Protein AF-0000000087532546 (afdb_homodimer)

Sequence (322 aa):
MPVNNRNLRKPDAFLMNEDTVNQAVASFLISKGFDCETPLTGRQHGVDVKAKKNNVSIYVESKGSRKNSAADDEVFDQGQLVNHMAKQIYTLMKYEAANSEWDNIYILANPDIERIRIEYNKVKNTVQKLQFVCMWVQSDNTVIVENPKSMDNLLFDLGILMPVNNRNLRKPDAFLMNEDTVNQAVASFLISKGFDCETPLTGRQHGVDVKAKKNNVSIYVESKGSRKNSAADDEVFDQGQLVNHMAKQIYTLMKYEAANSEWDNIYILANPDIERIRIEYNKVKNTVQKLQFVCMWVQSDNTVIVENPKSMDNLLFDLGIL

Structure (mmCIF, N/CA/C/O backbone):
data_AF-0000000087532546-model_v1
#
loop_
_entity.id
_entity.type
_entity.pdbx_description
1 polymer 'Protein NO VEIN C-terminal domain-containing protein'
#
loop_
_atom_site.group_PDB
_atom_site.id
_atom_site.type_symbol
_atom_site.label_atom_id
_atom_site.label_alt_id
_atom_site.label_comp_id
_atom_site.label_asym_id
_atom_site.label_entity_id
_atom_site.label_seq_id
_atom_site.pdbx_PDB_ins_code
_atom_site.Cartn_x
_atom_site.Cartn_y
_atom_site.Cartn_z
_atom_site.occupancy
_atom_site.B_iso_or_equiv
_atom_site.auth_seq_id
_atom_site.auth_comp_id
_atom_site.auth_asym_id
_atom_site.auth_atom_id
_atom_site.pdbx_PDB_model_num
ATOM 1 N N . MET A 1 1 ? 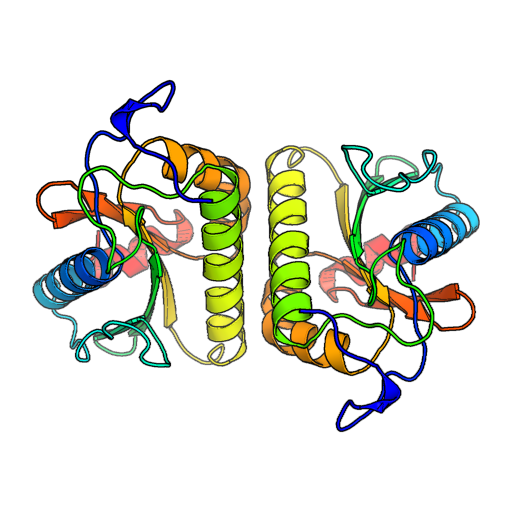-18.203 5.652 -3.867 1 76.69 1 MET A N 1
ATOM 2 C CA . MET A 1 1 ? -18.906 6.918 -4.051 1 76.69 1 MET A CA 1
ATOM 3 C C . MET A 1 1 ? -19.016 7.676 -2.732 1 76.69 1 MET A C 1
ATOM 5 O O . MET A 1 1 ? -19.172 7.066 -1.672 1 76.69 1 MET A O 1
ATOM 9 N N . PRO A 1 2 ? -18.906 8.93 -2.818 1 83.25 2 PRO A N 1
ATOM 10 C CA . PRO A 1 2 ? -19.062 9.703 -1.58 1 83.25 2 PRO A CA 1
ATOM 11 C C . PRO A 1 2 ? -20.422 9.5 -0.928 1 83.25 2 PRO A C 1
ATOM 13 O O . PRO A 1 2 ? -21.391 9.164 -1.611 1 83.25 2 PRO A O 1
ATOM 16 N N . VAL A 1 3 ? -20.406 9.539 0.385 1 91.94 3 VAL A N 1
ATOM 17 C CA . VAL A 1 3 ? -21.625 9.422 1.19 1 91.94 3 VAL A CA 1
ATOM 18 C C . VAL A 1 3 ? -21.766 10.648 2.09 1 91.94 3 VAL A C 1
ATOM 20 O O . VAL A 1 3 ? -20.828 11.438 2.227 1 91.94 3 VAL A O 1
ATOM 23 N N . ASN A 1 4 ? -22.969 10.781 2.602 1 94.25 4 ASN A N 1
ATOM 24 C CA . ASN A 1 4 ? -23.156 11.852 3.576 1 94.25 4 ASN A CA 1
ATOM 25 C C . ASN A 1 4 ? -22.766 11.398 4.98 1 94.25 4 ASN A C 1
ATOM 27 O O . ASN A 1 4 ? -23.141 10.312 5.422 1 94.25 4 ASN A O 1
ATOM 31 N N . ASN A 1 5 ? -22 12.242 5.664 1 95.62 5 ASN A N 1
ATOM 32 C CA . ASN A 1 5 ? -21.516 11.922 7.004 1 95.62 5 ASN A CA 1
ATOM 33 C C . ASN A 1 5 ? -22.656 11.586 7.949 1 95.62 5 ASN A C 1
ATOM 35 O O . ASN A 1 5 ? -22.578 10.633 8.727 1 95.62 5 ASN A O 1
ATOM 39 N N . ARG A 1 6 ? -23.734 12.297 7.824 1 93.81 6 ARG A N 1
ATOM 40 C CA . ARG A 1 6 ? -24.859 12.125 8.727 1 93.81 6 ARG A CA 1
ATOM 41 C C . ARG A 1 6 ? -25.5 10.758 8.539 1 93.81 6 ARG A C 1
ATOM 43 O O . ARG A 1 6 ? -26.219 10.273 9.43 1 93.81 6 ARG A O 1
ATOM 50 N N . ASN A 1 7 ? -25.297 10.125 7.379 1 92.5 7 ASN A N 1
ATOM 51 C CA . ASN A 1 7 ? -25.922 8.844 7.062 1 92.5 7 ASN A CA 1
ATOM 52 C C . ASN A 1 7 ? -25.047 7.668 7.473 1 92.5 7 ASN A C 1
ATOM 54 O O . ASN A 1 7 ? -25.453 6.512 7.352 1 92.5 7 ASN A O 1
ATOM 58 N N . LEU A 1 8 ? -23.859 7.949 7.895 1 94.25 8 LEU A N 1
ATOM 59 C CA . LEU A 1 8 ? -22.984 6.887 8.375 1 94.25 8 LEU A CA 1
ATOM 60 C C . LEU A 1 8 ? -23.5 6.309 9.688 1 94.25 8 LEU A C 1
ATOM 62 O O . LEU A 1 8 ? -24.125 7.016 10.477 1 94.25 8 LEU A O 1
ATOM 66 N N . ARG A 1 9 ? -23.188 4.992 9.859 1 92.5 9 ARG A N 1
ATOM 67 C CA . ARG A 1 9 ? -23.547 4.371 11.125 1 92.5 9 ARG A CA 1
ATOM 68 C C . ARG A 1 9 ? -22.969 5.141 12.305 1 92.5 9 ARG A C 1
ATOM 70 O O . ARG A 1 9 ? -23.656 5.379 13.297 1 92.5 9 ARG A O 1
ATOM 77 N N . LYS A 1 10 ? -21.719 5.508 12.266 1 94.75 10 LYS A N 1
ATOM 78 C CA . LYS A 1 10 ? -21.031 6.414 13.188 1 94.75 10 LYS A CA 1
ATOM 79 C C . LYS A 1 10 ? -20.406 7.586 12.438 1 94.75 10 LYS A C 1
ATOM 81 O O . LYS A 1 10 ? -19.328 7.445 11.844 1 94.75 10 LYS A O 1
ATOM 86 N N . PRO A 1 11 ? -21.047 8.664 12.555 1 96.44 11 PRO A N 1
ATOM 87 C CA . PRO A 1 11 ? -20.547 9.828 11.828 1 96.44 11 PRO A CA 1
ATOM 88 C C . PRO A 1 11 ? -19.156 10.25 12.273 1 96.44 11 PRO A C 1
ATOM 90 O O . PRO A 1 11 ? -18.812 10.109 13.453 1 96.44 11 PRO A O 1
ATOM 93 N N . ASP A 1 12 ? -18.391 10.773 11.32 1 97 12 ASP A N 1
ATOM 94 C CA . ASP A 1 12 ? -17.094 11.336 11.664 1 97 12 ASP A CA 1
ATOM 95 C C . ASP A 1 12 ? -17.234 12.516 12.625 1 97 12 ASP A C 1
ATOM 97 O O . ASP A 1 12 ? -18.141 13.328 12.477 1 97 12 ASP A O 1
ATOM 101 N N . ALA A 1 13 ? -16.328 12.609 13.562 1 97.19 13 ALA A N 1
ATOM 102 C CA . ALA A 1 13 ? -16.391 13.68 14.555 1 97.19 13 ALA A CA 1
ATOM 103 C C . ALA A 1 13 ? -16.188 15.047 13.914 1 97.19 13 ALA A C 1
ATOM 105 O O . ALA A 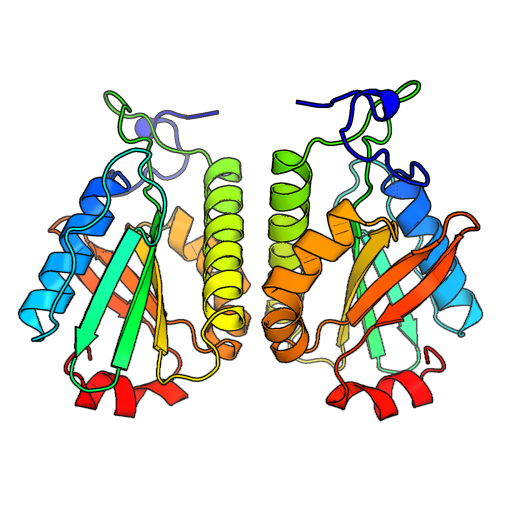1 13 ? -16.672 16.062 14.414 1 97.19 13 ALA A O 1
ATOM 106 N N . PHE A 1 14 ? -15.461 15.117 12.867 1 97.5 14 PHE A N 1
ATOM 107 C CA . PHE A 1 14 ? -15.25 16.328 12.086 1 97.5 14 PHE A CA 1
ATOM 108 C C . PHE A 1 14 ? -14.852 15.984 10.656 1 97.5 14 PHE A C 1
ATOM 110 O O . PHE A 1 14 ? -14.5 14.836 10.359 1 97.5 14 PHE A O 1
ATOM 117 N N . LEU A 1 15 ? -15.047 16.953 9.82 1 96.94 15 LEU A N 1
ATOM 118 C CA . LEU A 1 15 ? -14.703 16.797 8.414 1 96.94 15 LEU A CA 1
ATOM 119 C C . LEU A 1 15 ? -13.461 17.625 8.062 1 96.94 15 LEU A C 1
ATOM 121 O O . LEU A 1 15 ? -13.289 18.734 8.562 1 96.94 15 LEU A O 1
ATOM 125 N N . MET A 1 16 ? -12.625 17.062 7.188 1 97.25 16 MET A N 1
ATOM 126 C CA . MET A 1 16 ? -11.391 17.75 6.848 1 97.25 16 MET A CA 1
ATOM 127 C C . MET A 1 16 ? -10.867 17.297 5.484 1 97.25 16 MET A C 1
ATOM 129 O O . MET A 1 16 ? -10.812 16.109 5.203 1 97.25 16 MET A O 1
ATOM 133 N N . ASN A 1 17 ? -10.547 18.219 4.676 1 96.69 17 ASN A N 1
ATOM 134 C CA . ASN A 1 17 ? -10 17.875 3.373 1 96.69 17 ASN A CA 1
ATOM 135 C C . ASN A 1 17 ? -8.469 17.828 3.404 1 96.69 17 ASN A C 1
ATOM 137 O O . ASN A 1 17 ? -7.855 18.188 4.41 1 96.69 17 ASN A O 1
ATOM 141 N N . GLU A 1 18 ? -7.887 17.391 2.35 1 97.88 18 GLU A N 1
ATOM 142 C CA . GLU A 1 18 ? -6.449 17.156 2.25 1 97.88 18 GLU A CA 1
ATOM 143 C C . GLU A 1 18 ? -5.664 18.453 2.41 1 97.88 18 GLU A C 1
ATOM 145 O O . GLU A 1 18 ? -4.629 18.484 3.076 1 97.88 18 GLU A O 1
ATOM 150 N N . ASP A 1 19 ? -6.121 19.562 1.847 1 97.19 19 ASP A N 1
ATOM 151 C CA . ASP A 1 19 ? -5.422 20.844 1.935 1 97.19 19 ASP A CA 1
ATOM 152 C C . ASP A 1 19 ? -5.289 21.297 3.387 1 97.19 19 ASP A C 1
ATOM 154 O O . ASP A 1 19 ? -4.254 21.828 3.781 1 97.19 19 ASP A O 1
ATOM 158 N N . THR A 1 20 ? -6.34 21.109 4.129 1 97.19 20 THR A N 1
ATOM 159 C CA . THR A 1 20 ? -6.301 21.469 5.543 1 97.19 20 THR A CA 1
ATOM 160 C C . THR A 1 20 ? -5.27 20.625 6.289 1 97.19 20 THR A C 1
ATOM 162 O O . THR A 1 20 ? -4.52 21.141 7.121 1 97.19 20 THR A O 1
ATOM 165 N N . VAL A 1 21 ? -5.195 19.375 5.969 1 98.69 21 VAL A N 1
ATOM 166 C CA . VAL A 1 21 ? -4.195 18.5 6.57 1 98.69 21 VAL A CA 1
ATOM 167 C C . VAL A 1 21 ? -2.797 19 6.23 1 98.69 21 VAL A C 1
ATOM 169 O O . VAL A 1 21 ? -1.944 19.125 7.113 1 98.69 21 VAL A O 1
ATOM 172 N N . ASN A 1 22 ? -2.58 19.297 4.98 1 98.44 22 ASN A N 1
ATOM 173 C CA . ASN A 1 22 ? -1.288 19.828 4.547 1 98.44 22 ASN A CA 1
ATOM 174 C C . ASN A 1 22 ? -0.883 21.062 5.344 1 98.44 22 ASN A C 1
ATOM 176 O O . ASN A 1 22 ? 0.245 21.141 5.832 1 98.44 22 ASN A O 1
ATOM 180 N N . GLN A 1 23 ? -1.806 21.938 5.465 1 98.25 23 GLN A N 1
ATOM 181 C CA . GLN A 1 23 ? -1.519 23.188 6.145 1 98.25 23 GLN A CA 1
ATOM 182 C C . GLN A 1 23 ? -1.213 22.969 7.621 1 98.25 23 GLN A C 1
ATOM 184 O O . GLN A 1 23 ? -0.287 23.562 8.172 1 98.25 23 GLN A O 1
ATOM 189 N N . ALA A 1 24 ? -2.025 22.109 8.234 1 98.69 24 ALA A N 1
ATOM 190 C CA . ALA A 1 24 ? -1.827 21.828 9.648 1 98.69 24 ALA A CA 1
ATOM 191 C C . ALA A 1 24 ? -0.46 21.188 9.891 1 98.69 24 ALA A C 1
ATOM 193 O O . ALA A 1 24 ? 0.257 21.578 10.812 1 98.69 24 ALA A O 1
ATOM 194 N N . VAL A 1 25 ? -0.073 20.281 9.094 1 98.88 25 VAL A N 1
ATOM 195 C CA . VAL A 1 25 ? 1.188 19.562 9.25 1 98.88 25 VAL A CA 1
ATOM 196 C C . VAL A 1 25 ? 2.357 20.5 8.969 1 98.88 25 VAL A C 1
ATOM 198 O O . VAL A 1 25 ? 3.352 20.5 9.695 1 98.88 25 VAL A O 1
ATOM 201 N N . ALA A 1 26 ? 2.225 21.281 7.914 1 98.69 26 ALA A N 1
ATOM 202 C CA . ALA A 1 26 ? 3.271 22.25 7.602 1 98.69 26 ALA A CA 1
ATOM 203 C C . ALA A 1 26 ? 3.482 23.219 8.766 1 98.69 26 ALA A C 1
ATOM 205 O O . ALA A 1 26 ? 4.617 23.469 9.18 1 98.69 26 ALA A O 1
ATOM 206 N N . SER A 1 27 ? 2.375 23.766 9.273 1 98.69 27 SER A N 1
ATOM 207 C CA . SER A 1 27 ? 2.449 24.703 10.398 1 98.69 27 SER A CA 1
ATOM 208 C C . SER A 1 27 ? 3.102 24.047 11.617 1 98.69 27 SER A C 1
ATOM 210 O O . SER A 1 27 ? 3.912 24.672 12.305 1 98.69 27 SER A O 1
ATOM 212 N N . PHE A 1 28 ? 2.725 22.812 11.867 1 98.81 28 PHE A N 1
ATOM 213 C CA . PHE A 1 28 ? 3.309 22.047 12.961 1 98.81 28 PHE A CA 1
ATOM 214 C C . PHE A 1 28 ? 4.816 21.922 12.789 1 98.81 28 PHE A C 1
ATOM 216 O O . PHE A 1 28 ? 5.582 22.219 13.711 1 98.81 28 PHE A O 1
ATOM 223 N N . LEU A 1 29 ? 5.301 21.5 11.602 1 98.62 29 LEU A N 1
ATOM 224 C CA . LEU A 1 29 ? 6.723 21.297 11.344 1 98.62 29 LEU A CA 1
ATOM 225 C C . LEU A 1 29 ? 7.484 22.625 11.43 1 98.62 29 LEU A C 1
ATOM 227 O O . LEU A 1 29 ? 8.594 22.672 11.977 1 98.62 29 LEU A O 1
ATOM 231 N N . ILE A 1 30 ? 6.871 23.688 10.914 1 98.56 30 ILE A N 1
ATOM 232 C CA . ILE A 1 30 ? 7.484 25 11 1 98.56 30 ILE A CA 1
ATOM 233 C C . ILE A 1 30 ? 7.656 25.406 12.461 1 98.56 30 ILE A C 1
ATOM 235 O O . ILE A 1 30 ? 8.711 25.906 12.852 1 98.56 30 ILE A O 1
ATOM 239 N N . SER A 1 31 ? 6.629 25.156 13.266 1 98.38 31 SER A N 1
ATOM 240 C CA . SER A 1 31 ? 6.68 25.484 14.68 1 98.38 31 SER A CA 1
ATOM 241 C C . SER A 1 31 ? 7.773 24.703 15.398 1 98.38 31 SER A C 1
ATOM 243 O O . SER A 1 31 ? 8.219 25.094 16.484 1 98.38 31 SER A O 1
ATOM 245 N N . LYS A 1 32 ? 8.172 23.609 14.859 1 98.06 32 LYS A N 1
ATOM 246 C CA . LYS A 1 32 ? 9.227 22.781 15.438 1 98.06 32 LYS A CA 1
ATOM 247 C C . LYS A 1 32 ? 10.594 23.141 14.859 1 98.06 32 LYS A C 1
ATOM 249 O O . LYS A 1 32 ? 11.586 22.469 15.125 1 98.06 32 LYS A O 1
ATOM 254 N N . GLY A 1 33 ? 10.633 24.125 14.008 1 97.94 33 GLY A N 1
ATOM 255 C CA . GLY A 1 33 ? 11.898 24.656 13.523 1 97.94 33 GLY A CA 1
ATOM 256 C C . GLY A 1 33 ? 12.289 24.125 12.164 1 97.94 33 GLY A C 1
ATOM 257 O O . GLY A 1 33 ? 13.438 24.281 11.734 1 97.94 33 GLY A O 1
ATOM 258 N N . PHE A 1 34 ? 11.414 23.453 11.469 1 98.31 34 PHE A N 1
ATOM 259 C CA . PHE A 1 34 ? 11.719 22.969 10.133 1 98.31 34 PHE A CA 1
ATOM 260 C C . PHE A 1 34 ? 11.547 24.078 9.094 1 98.31 34 PHE A C 1
ATOM 262 O O . PHE A 1 34 ? 10.648 24.906 9.219 1 98.31 34 PHE A O 1
ATOM 269 N N . ASP A 1 35 ? 12.391 24.031 8.109 1 98.06 35 ASP A N 1
ATOM 270 C CA . ASP A 1 35 ? 12.148 24.781 6.879 1 98.06 35 ASP A CA 1
ATOM 271 C C . ASP A 1 35 ? 11.203 24.016 5.953 1 98.06 35 ASP A C 1
ATOM 273 O O . ASP A 1 35 ? 11.555 22.953 5.43 1 98.06 35 ASP A O 1
ATOM 277 N N . CYS A 1 36 ? 10.062 24.578 5.75 1 97.56 36 CYS A N 1
ATOM 278 C CA . CYS A 1 36 ? 9.031 23.875 5.004 1 97.56 36 CYS A CA 1
ATOM 279 C C . CYS A 1 36 ? 8.766 24.547 3.662 1 97.56 36 CYS A C 1
ATOM 281 O O . CYS A 1 36 ? 8.594 25.766 3.6 1 97.56 36 CYS A O 1
ATOM 283 N N . GLU A 1 37 ? 8.781 23.734 2.633 1 95.12 37 GLU A N 1
ATOM 284 C CA . GLU A 1 37 ? 8.297 24.234 1.352 1 95.12 37 GLU A CA 1
ATOM 285 C C . GLU A 1 37 ? 6.801 24.547 1.414 1 95.12 37 GLU A C 1
ATOM 287 O O . GLU A 1 37 ? 6.094 24.047 2.291 1 95.12 37 GLU A O 1
ATOM 292 N N . THR A 1 38 ? 6.379 25.438 0.479 1 94 38 THR A N 1
ATOM 293 C CA . THR A 1 38 ? 4.941 25.672 0.41 1 94 38 THR A CA 1
ATOM 294 C C . THR A 1 38 ? 4.188 24.375 0.158 1 94 38 THR A C 1
ATOM 296 O O . THR A 1 38 ? 4.477 23.656 -0.804 1 94 38 THR A O 1
ATOM 299 N N . PRO A 1 39 ? 3.316 24.078 1.087 1 95.19 39 PRO A N 1
ATOM 300 C CA . PRO A 1 39 ? 2.566 22.828 0.875 1 95.19 39 PRO A CA 1
ATOM 301 C C . PRO A 1 39 ? 1.785 22.828 -0.438 1 95.19 39 PRO A C 1
ATOM 303 O O . PRO A 1 39 ? 1.285 23.875 -0.863 1 95.19 39 PRO A O 1
ATOM 306 N N . LEU A 1 40 ? 1.661 21.656 -1.002 1 91.38 40 LEU A N 1
ATOM 307 C CA . LEU A 1 40 ? 0.888 21.547 -2.234 1 91.38 40 LEU A CA 1
ATOM 308 C C . LEU A 1 40 ? -0.603 21.703 -1.958 1 91.38 40 LEU A C 1
ATOM 310 O O . LEU A 1 40 ? -1.071 21.406 -0.859 1 91.38 40 LEU A O 1
ATOM 314 N N . THR A 1 41 ? -1.219 22.266 -2.963 1 87.94 41 THR A N 1
ATOM 315 C CA . THR A 1 41 ? -2.67 22.406 -2.9 1 87.94 41 THR A CA 1
ATOM 316 C C . THR A 1 41 ? -3.32 21.828 -4.156 1 87.94 41 THR A C 1
ATOM 318 O O . THR A 1 41 ? -2.715 21.828 -5.23 1 87.94 41 THR A O 1
ATOM 321 N N . GLY A 1 42 ? -4.484 21.281 -3.93 1 81.06 42 GLY A N 1
ATOM 322 C CA . GLY A 1 42 ? -5.258 20.828 -5.07 1 81.06 42 GLY A CA 1
ATOM 323 C C . GLY A 1 42 ? -4.609 19.672 -5.809 1 81.06 42 GLY A C 1
ATOM 324 O O . GLY A 1 42 ? -4.242 18.672 -5.195 1 81.06 42 GLY A O 1
ATOM 325 N N . ARG A 1 43 ? -4.34 19.781 -7.086 1 80.88 43 ARG A N 1
ATOM 326 C CA . ARG A 1 43 ? -3.912 18.688 -7.941 1 80.88 43 ARG A CA 1
ATOM 327 C C . ARG A 1 43 ? -2.438 18.812 -8.305 1 80.88 43 ARG A C 1
ATOM 329 O O . ARG A 1 43 ? -1.982 18.219 -9.289 1 80.88 43 ARG A O 1
ATOM 336 N N . GLN A 1 44 ? -1.768 19.641 -7.562 1 81.56 44 GLN A N 1
ATOM 337 C CA . GLN A 1 44 ? -0.337 19.781 -7.816 1 81.56 44 GLN A CA 1
ATOM 338 C C . GLN A 1 44 ? 0.388 18.453 -7.602 1 81.56 44 GLN A C 1
ATOM 340 O O . GLN A 1 44 ? 0.008 17.672 -6.73 1 81.56 44 GLN A O 1
ATOM 345 N N . HIS A 1 45 ? 1.466 18.359 -8.422 1 85.31 45 HIS A N 1
ATOM 346 C CA . HIS A 1 45 ? 2.197 17.094 -8.367 1 85.31 45 HIS A CA 1
ATOM 347 C C . HIS A 1 45 ? 3.428 17.219 -7.477 1 85.31 45 HIS A C 1
ATOM 349 O O . HIS A 1 45 ? 4.117 18.234 -7.488 1 85.31 45 HIS A O 1
ATOM 355 N N . GLY A 1 46 ? 3.682 16.188 -6.773 1 91.56 46 GLY A N 1
ATOM 356 C CA . GLY A 1 46 ? 4.852 16.141 -5.91 1 91.56 46 GLY A CA 1
ATOM 357 C C . GLY A 1 46 ? 4.531 15.734 -4.488 1 91.56 46 GLY A C 1
ATOM 358 O O . GLY A 1 46 ? 3.494 15.117 -4.234 1 91.56 46 GLY A O 1
ATOM 359 N N . VAL A 1 47 ? 5.422 16.047 -3.631 1 96.19 47 VAL A N 1
ATOM 360 C CA . VAL A 1 47 ? 5.281 15.727 -2.217 1 96.19 47 VAL A CA 1
ATOM 361 C C . VAL A 1 47 ? 4.348 16.734 -1.546 1 96.19 47 VAL A C 1
ATOM 363 O O . VAL A 1 47 ? 4.559 17.938 -1.646 1 96.19 47 VAL A O 1
ATOM 366 N N . ASP A 1 48 ? 3.334 16.266 -0.877 1 97.88 48 ASP A N 1
ATOM 367 C CA . ASP A 1 48 ? 2.301 17.109 -0.3 1 97.88 48 ASP A CA 1
ATOM 368 C C . ASP A 1 48 ? 2.906 18.156 0.645 1 97.88 48 ASP A C 1
ATOM 370 O O . ASP A 1 48 ? 2.598 19.344 0.553 1 97.88 48 ASP A O 1
ATOM 374 N N . VAL A 1 49 ? 3.711 17.797 1.573 1 98.44 49 VAL A N 1
ATOM 375 C CA . VAL A 1 49 ? 4.469 18.641 2.482 1 98.44 49 VAL A CA 1
ATOM 376 C C . VAL A 1 49 ? 5.918 18.172 2.549 1 98.44 49 VAL A C 1
ATOM 378 O O . VAL A 1 49 ? 6.184 17 2.848 1 98.44 49 VAL A O 1
ATOM 381 N N . LYS A 1 50 ? 6.785 18.984 2.252 1 97.75 50 LYS A N 1
ATOM 382 C CA . LYS A 1 50 ? 8.219 18.703 2.332 1 97.75 50 LYS A CA 1
ATOM 383 C C . LYS A 1 50 ? 8.914 19.703 3.252 1 97.75 50 LYS A C 1
ATOM 385 O O . LYS A 1 50 ? 8.695 20.922 3.15 1 97.75 50 LYS A O 1
ATOM 390 N N . ALA A 1 51 ? 9.734 19.25 4.156 1 97.69 51 ALA A N 1
ATOM 391 C CA . ALA A 1 51 ? 10.43 20.094 5.113 1 97.69 51 ALA A CA 1
ATOM 392 C C . ALA A 1 51 ? 11.82 19.547 5.438 1 97.69 51 ALA A C 1
ATOM 394 O O . ALA A 1 51 ? 12.109 18.375 5.145 1 97.69 51 ALA A O 1
ATOM 395 N N . LYS A 1 52 ? 12.625 20.391 5.988 1 96.81 52 LYS A N 1
ATOM 396 C CA . LYS A 1 52 ? 13.984 20 6.32 1 96.81 52 LYS A CA 1
ATOM 397 C C . LYS A 1 52 ? 14.469 20.688 7.594 1 96.81 52 LYS A C 1
ATOM 399 O O . LYS A 1 52 ? 14.141 21.859 7.832 1 96.81 52 LYS A O 1
ATOM 404 N N . LYS A 1 53 ? 15.148 20.016 8.344 1 95.5 53 LYS A N 1
ATOM 405 C CA . LYS A 1 53 ? 15.852 20.5 9.523 1 95.5 53 LYS A CA 1
ATOM 406 C C . LYS A 1 53 ? 17.188 19.797 9.711 1 95.5 53 LYS A C 1
ATOM 408 O O . LYS A 1 53 ? 17.234 18.562 9.797 1 95.5 53 LYS A O 1
ATOM 413 N N . ASN A 1 54 ? 18.266 20.594 9.695 1 88.56 54 ASN A N 1
ATOM 414 C CA . ASN A 1 54 ? 19.609 20 9.703 1 88.56 54 ASN A CA 1
ATOM 415 C C . ASN A 1 54 ? 19.812 19.062 8.523 1 88.56 54 ASN A C 1
ATOM 417 O O . ASN A 1 54 ? 19.594 19.453 7.371 1 88.56 54 ASN A O 1
ATOM 421 N N . ASN A 1 55 ? 20.125 17.828 8.727 1 89.56 55 ASN A N 1
ATOM 422 C CA . ASN A 1 55 ? 20.391 16.875 7.645 1 89.56 55 ASN A CA 1
ATOM 423 C C . ASN A 1 55 ? 19.25 15.891 7.48 1 89.56 55 ASN A C 1
ATOM 425 O O . ASN A 1 55 ? 19.406 14.852 6.828 1 89.56 55 ASN A O 1
ATOM 429 N N . VAL A 1 56 ? 18.094 16.359 8.023 1 94.5 56 VAL A N 1
ATOM 430 C CA . VAL A 1 56 ? 16.969 15.445 7.961 1 94.5 56 VAL A CA 1
ATOM 431 C C . VAL A 1 56 ? 15.859 16.047 7.094 1 94.5 56 VAL A C 1
ATOM 433 O O . VAL A 1 56 ? 15.477 17.203 7.285 1 94.5 56 VAL A O 1
ATOM 436 N N . SER A 1 57 ? 15.438 15.297 6.102 1 96.38 57 SER A N 1
ATOM 437 C CA . SER A 1 57 ? 14.305 15.688 5.266 1 96.38 57 SER A CA 1
ATOM 438 C C . SER A 1 57 ? 13.047 14.906 5.637 1 96.38 57 SER A C 1
ATOM 440 O O . SER A 1 57 ? 13.125 13.719 5.965 1 96.38 57 SER A O 1
ATOM 442 N N . ILE A 1 58 ? 11.977 15.617 5.52 1 97.44 58 ILE A N 1
ATOM 443 C CA . ILE A 1 58 ? 10.68 15.016 5.812 1 97.44 58 ILE A CA 1
ATOM 444 C C . ILE A 1 58 ? 9.812 15.008 4.551 1 97.44 58 ILE A C 1
ATOM 446 O O . ILE A 1 58 ? 9.703 16.031 3.863 1 97.44 58 ILE A O 1
ATOM 450 N N . TYR A 1 59 ? 9.297 13.875 4.211 1 98.12 59 TYR A N 1
ATOM 451 C CA . TYR A 1 59 ? 8.344 13.68 3.127 1 98.12 59 TYR A CA 1
ATOM 452 C C . TYR A 1 59 ? 6.98 13.273 3.668 1 98.12 59 TYR A C 1
ATOM 454 O O . TYR A 1 59 ? 6.84 12.203 4.273 1 98.12 59 TYR A O 1
ATOM 462 N N . VAL A 1 60 ? 5.992 14.133 3.418 1 98.69 60 VAL A N 1
ATOM 463 C CA . VAL A 1 60 ? 4.656 13.867 3.938 1 98.69 60 VAL A CA 1
ATOM 464 C C . VAL A 1 60 ? 3.707 13.555 2.781 1 98.69 60 VAL A C 1
ATOM 466 O O . VAL A 1 60 ? 3.705 14.25 1.766 1 98.69 60 VAL A O 1
ATOM 469 N N . GLU A 1 61 ? 2.988 12.516 2.883 1 98.62 61 GLU A N 1
ATOM 470 C CA . GLU A 1 61 ? 1.825 12.234 2.047 1 98.62 61 GLU A CA 1
ATOM 471 C C . GLU A 1 61 ? 0.53 12.359 2.844 1 98.62 61 GLU A C 1
ATOM 473 O O . GLU A 1 61 ? 0.301 11.602 3.787 1 98.62 61 GLU A O 1
ATOM 478 N N . SER A 1 62 ? -0.331 13.281 2.426 1 98.56 62 SER A N 1
ATOM 479 C CA . SER A 1 62 ? -1.542 13.586 3.178 1 98.56 62 SER A CA 1
ATOM 480 C C . SER A 1 62 ? -2.779 13.008 2.498 1 98.56 62 SER A C 1
ATOM 482 O O . SER A 1 62 ? -2.801 12.844 1.276 1 98.56 62 SER A O 1
ATOM 484 N N . LYS A 1 63 ? -3.723 12.672 3.336 1 98.06 63 LYS A N 1
ATOM 485 C CA . LYS A 1 63 ? -5.082 12.391 2.889 1 98.06 63 LYS A CA 1
ATOM 486 C C . LYS A 1 63 ? -6.105 13.164 3.713 1 98.06 63 LYS A C 1
ATOM 488 O O . LYS A 1 63 ? -5.828 13.555 4.848 1 98.06 63 LYS A O 1
ATOM 493 N N . GLY A 1 64 ? -7.25 13.445 3.098 1 97.5 64 GLY A N 1
ATOM 494 C CA . GLY A 1 64 ? -8.406 13.961 3.812 1 97.5 64 GLY A CA 1
ATOM 495 C C . GLY A 1 64 ? -9.492 12.922 4.02 1 97.5 64 GLY A C 1
ATOM 496 O O . GLY A 1 64 ? -9.359 11.773 3.58 1 97.5 64 GLY A O 1
ATOM 497 N N . SER A 1 65 ? -10.578 13.367 4.703 1 96.69 65 SER A N 1
ATOM 498 C CA . SER A 1 65 ? -11.742 12.508 4.863 1 96.69 65 SER A CA 1
ATOM 499 C C . SER A 1 65 ? -12.844 12.875 3.881 1 96.69 65 SER A C 1
ATOM 501 O O . SER A 1 65 ? -13.906 12.25 3.859 1 96.69 65 SER A O 1
ATOM 503 N N . ARG A 1 66 ? -12.578 13.914 3.119 1 96.06 66 ARG A N 1
ATOM 504 C CA . ARG A 1 66 ? -13.492 14.375 2.076 1 96.06 66 ARG A CA 1
ATOM 505 C C . ARG A 1 66 ? -12.727 15.055 0.944 1 96.06 66 ARG A C 1
ATOM 507 O O . ARG A 1 66 ? -11.57 15.453 1.117 1 96.06 66 ARG A O 1
ATOM 514 N N . LYS A 1 67 ? -13.422 15.148 -0.173 1 93.88 67 LYS A N 1
ATOM 515 C CA . LYS A 1 67 ? -12.828 15.852 -1.307 1 93.88 67 LYS A CA 1
ATOM 516 C C . LYS A 1 67 ? -12.641 17.328 -0.999 1 93.88 67 LYS A C 1
ATOM 518 O O . LYS A 1 67 ? -13.43 17.922 -0.251 1 93.88 67 LYS A O 1
ATOM 523 N N . ASN A 1 68 ? -11.719 17.922 -1.656 1 90.56 68 ASN A N 1
ATOM 524 C CA . ASN A 1 68 ? -11.484 19.359 -1.482 1 90.56 68 ASN A CA 1
ATOM 525 C C . ASN A 1 68 ? -12.68 20.188 -1.955 1 90.56 68 ASN A C 1
ATOM 527 O O . ASN A 1 68 ? -12.977 21.234 -1.383 1 90.56 68 ASN A O 1
ATOM 531 N N . SER A 1 69 ? -13.328 19.656 -2.949 1 87.19 69 SER A N 1
ATOM 532 C CA . SER A 1 69 ? -14.438 20.391 -3.547 1 87.19 69 SER A CA 1
ATOM 533 C C . SER A 1 69 ? -15.766 19.984 -2.924 1 87.19 69 SER A C 1
ATOM 535 O O . SER A 1 69 ? -16.828 20.359 -3.418 1 87.19 69 SER A O 1
ATOM 537 N N . ALA A 1 70 ? -15.672 19.125 -1.896 1 85.88 70 ALA A N 1
ATOM 538 C CA . ALA A 1 70 ? -16.906 18.594 -1.317 1 85.88 70 ALA A CA 1
ATOM 539 C C . ALA A 1 70 ? -17.766 19.719 -0.728 1 85.88 70 ALA A C 1
ATOM 541 O O . ALA A 1 70 ? -17.234 20.656 -0.118 1 85.88 70 ALA A O 1
ATOM 542 N N . ALA A 1 71 ? -18.922 19.594 -1.133 1 76.62 71 ALA A N 1
ATOM 543 C CA . ALA A 1 71 ? -19.906 20.484 -0.51 1 76.62 71 ALA A CA 1
ATOM 544 C C . ALA A 1 71 ? -20.594 19.797 0.671 1 76.62 71 ALA A C 1
ATOM 546 O O . ALA A 1 71 ? -20.734 18.578 0.687 1 76.62 71 ALA A O 1
ATOM 547 N N . ASP A 1 72 ? -20.922 20.625 1.777 1 82.38 72 ASP A N 1
ATOM 548 C CA . ASP A 1 72 ? -21.844 20.188 2.822 1 82.38 72 ASP A CA 1
ATOM 549 C C . ASP A 1 72 ? -21.25 19.078 3.666 1 82.38 72 ASP A C 1
ATOM 551 O O . ASP A 1 72 ? -20.156 19.219 4.211 1 82.38 72 ASP A O 1
ATOM 555 N N . ASP A 1 73 ? -21.969 17.922 3.697 1 93 73 ASP A N 1
ATOM 556 C CA . ASP A 1 73 ? -21.734 16.812 4.633 1 93 73 ASP A CA 1
ATOM 557 C C . ASP A 1 73 ? -21.188 15.586 3.916 1 93 73 ASP A C 1
ATOM 559 O O . ASP A 1 73 ? -21.281 14.469 4.426 1 93 73 ASP A O 1
ATOM 563 N N . GLU A 1 74 ? -20.609 15.852 2.77 1 95.25 74 GLU A N 1
ATOM 564 C CA . GLU A 1 74 ? -20.109 14.734 1.974 1 95.25 74 GLU A CA 1
ATOM 565 C C . GLU A 1 74 ? -18.75 14.258 2.49 1 95.25 74 GLU A C 1
ATOM 567 O O . GLU A 1 74 ? -17.844 15.07 2.734 1 95.25 74 GLU A O 1
ATOM 572 N N . VAL A 1 75 ? -18.594 12.883 2.652 1 97 75 VAL A N 1
ATOM 573 C CA . VAL A 1 75 ? -17.328 12.281 3.088 1 97 75 VAL A CA 1
ATOM 574 C C . VAL A 1 75 ? -17.031 11.047 2.24 1 97 75 VAL A C 1
ATOM 576 O O . VAL A 1 75 ? -17.891 10.555 1.518 1 97 75 VAL A O 1
ATOM 579 N N . PHE A 1 76 ? -15.805 10.602 2.221 1 96.88 76 PHE A N 1
ATOM 580 C CA . PHE A 1 76 ? -15.438 9.352 1.568 1 96.88 76 PHE A CA 1
ATOM 581 C C . PHE A 1 76 ? -16.109 8.164 2.248 1 96.88 76 PHE A C 1
ATOM 583 O O . PHE A 1 76 ? -16.219 8.125 3.475 1 96.88 76 PHE A O 1
ATOM 590 N N . ASP A 1 77 ? -16.562 7.242 1.464 1 96.12 77 ASP A N 1
ATOM 591 C CA . ASP A 1 77 ? -17.031 6 2.064 1 96.12 77 ASP A CA 1
ATOM 592 C C . ASP A 1 77 ? -15.875 5.105 2.484 1 96.12 77 ASP A C 1
ATOM 594 O O . ASP A 1 77 ? -14.711 5.465 2.293 1 96.12 77 ASP A O 1
ATOM 598 N N . GLN A 1 78 ? -16.141 3.98 3.064 1 95.44 78 GLN A N 1
ATOM 599 C CA . GLN A 1 78 ? -15.117 3.113 3.633 1 95.44 78 GLN A CA 1
ATOM 600 C C . GLN A 1 78 ? -14.164 2.604 2.555 1 95.44 78 GLN A C 1
ATOM 602 O O . GLN A 1 78 ? -12.953 2.531 2.771 1 95.44 78 GLN A O 1
ATOM 607 N N . GLY A 1 79 ? -14.711 2.141 1.44 1 95.62 79 GLY A N 1
ATOM 608 C CA . GLY A 1 79 ? -13.875 1.688 0.34 1 95.62 79 GLY A CA 1
ATOM 609 C C . GLY A 1 79 ? -12.898 2.746 -0.141 1 95.62 79 GLY A C 1
ATOM 610 O O . GLY A 1 79 ? -11.734 2.443 -0.428 1 95.62 79 GLY A O 1
ATOM 611 N N . GLN A 1 80 ? -13.344 3.975 -0.217 1 96.5 80 GLN A N 1
ATOM 612 C CA . GLN A 1 80 ? -12.484 5.082 -0.616 1 96.5 80 GLN A CA 1
ATOM 613 C C . GLN A 1 80 ? -11.375 5.32 0.41 1 96.5 80 GLN A C 1
ATOM 615 O O . GLN A 1 80 ? -10.227 5.586 0.046 1 96.5 80 GLN A O 1
ATOM 620 N N . LEU A 1 81 ? -11.711 5.223 1.699 1 97.62 81 LEU A N 1
ATOM 621 C CA . LEU A 1 81 ? -10.711 5.418 2.742 1 97.62 81 LEU A CA 1
ATOM 622 C C . LEU A 1 81 ? -9.625 4.352 2.66 1 97.62 81 LEU A C 1
ATOM 624 O O . LEU A 1 81 ? -8.445 4.648 2.826 1 97.62 81 LEU A O 1
ATOM 628 N N . VAL A 1 82 ? -10.031 3.152 2.402 1 97.38 82 VAL A N 1
ATOM 629 C CA . VAL A 1 82 ? -9.078 2.059 2.246 1 97.38 82 VAL A CA 1
ATOM 630 C C . VAL A 1 82 ? -8.172 2.332 1.052 1 97.38 82 VAL A C 1
ATOM 632 O O . VAL A 1 82 ? -6.945 2.217 1.157 1 97.38 82 VAL A O 1
ATOM 635 N N . ASN A 1 83 ? -8.766 2.727 -0.058 1 97.38 83 ASN A N 1
ATOM 636 C CA . ASN A 1 83 ? -7.992 3.037 -1.256 1 97.38 83 ASN A CA 1
ATOM 637 C C . ASN A 1 83 ? -7.023 4.188 -1.015 1 97.38 83 ASN A C 1
ATOM 639 O O . ASN A 1 83 ? -5.879 4.148 -1.473 1 97.38 83 ASN A O 1
ATOM 643 N N . HIS A 1 84 ? -7.469 5.16 -0.326 1 97.81 84 HIS A N 1
ATOM 644 C CA . HIS A 1 84 ? -6.633 6.316 -0.041 1 97.81 84 HIS A CA 1
ATOM 645 C C . HIS A 1 84 ? -5.449 5.938 0.845 1 97.81 84 HIS A C 1
ATOM 647 O O . HIS A 1 84 ? -4.32 6.363 0.596 1 97.81 84 HIS A O 1
ATOM 653 N N . MET A 1 85 ? -5.715 5.141 1.829 1 98.56 85 MET A N 1
ATOM 654 C CA . MET A 1 85 ? -4.629 4.715 2.709 1 98.56 85 MET A CA 1
ATOM 655 C C . MET A 1 85 ? -3.625 3.846 1.958 1 98.56 85 MET A C 1
ATOM 657 O O . MET A 1 85 ? -2.414 4.039 2.084 1 98.56 85 MET A O 1
ATOM 661 N N . ALA A 1 86 ? -4.094 2.932 1.174 1 98.75 86 ALA A N 1
ATOM 662 C CA . ALA A 1 86 ? -3.221 2.08 0.373 1 98.75 86 ALA A CA 1
ATOM 663 C C . ALA A 1 86 ? -2.322 2.916 -0.535 1 98.75 86 ALA A C 1
ATOM 665 O O . ALA A 1 86 ? -1.11 2.695 -0.595 1 98.75 86 ALA A O 1
ATOM 666 N N . LYS A 1 87 ? -2.922 3.863 -1.194 1 98.25 87 LYS A N 1
ATOM 667 C CA . LYS A 1 87 ? -2.168 4.719 -2.109 1 98.25 87 LYS A CA 1
ATOM 668 C C . LYS A 1 87 ? -1.179 5.598 -1.35 1 98.25 87 LYS A C 1
ATOM 670 O O . LYS A 1 87 ? -0.088 5.883 -1.847 1 98.25 87 LYS A O 1
ATOM 675 N N . GLN A 1 88 ? -1.602 6.066 -0.197 1 98.56 88 GLN A N 1
ATOM 676 C CA . GLN A 1 88 ? -0.733 6.891 0.639 1 98.56 88 GLN A CA 1
ATOM 677 C C . GLN A 1 88 ? 0.532 6.129 1.031 1 98.56 88 GLN A C 1
ATOM 679 O O . GLN A 1 88 ? 1.644 6.629 0.843 1 98.56 88 GLN A O 1
ATOM 684 N N . ILE A 1 89 ? 0.362 4.949 1.502 1 98.88 89 ILE A N 1
ATOM 685 C CA . ILE A 1 89 ? 1.488 4.117 1.912 1 98.88 89 ILE A CA 1
ATOM 686 C C . ILE A 1 89 ? 2.355 3.785 0.699 1 98.88 89 ILE A C 1
ATOM 688 O O . ILE A 1 89 ? 3.582 3.9 0.754 1 98.88 89 ILE A O 1
ATOM 692 N N . TYR A 1 90 ? 1.709 3.479 -0.407 1 98.75 90 TYR A N 1
ATOM 693 C CA . TYR A 1 90 ? 2.412 3.156 -1.644 1 98.75 90 TYR A CA 1
ATOM 694 C C . TYR A 1 90 ? 3.283 4.32 -2.096 1 98.75 90 TYR A C 1
ATOM 696 O O . TYR A 1 90 ? 4.434 4.125 -2.498 1 98.75 90 TYR A O 1
ATOM 704 N N . THR A 1 91 ? 2.791 5.484 -2.016 1 98.25 91 THR A N 1
ATOM 705 C CA . THR A 1 91 ? 3.537 6.68 -2.402 1 98.25 91 THR A CA 1
ATOM 706 C C . THR A 1 91 ? 4.746 6.879 -1.495 1 98.25 91 THR A C 1
ATOM 708 O O . THR A 1 91 ? 5.84 7.191 -1.97 1 98.25 91 THR A O 1
ATOM 711 N N . LEU A 1 92 ? 4.582 6.676 -0.214 1 98.38 92 LEU A N 1
ATOM 712 C CA . LEU A 1 92 ? 5.703 6.824 0.709 1 98.38 92 LEU A CA 1
ATOM 713 C C . LEU A 1 92 ? 6.766 5.762 0.447 1 98.38 92 LEU A C 1
ATOM 715 O O . LEU A 1 92 ? 7.961 6.027 0.584 1 98.38 92 LEU A O 1
ATOM 719 N N . MET A 1 93 ? 6.273 4.586 0.069 1 98.31 93 MET A N 1
ATOM 720 C CA . MET A 1 93 ? 7.227 3.543 -0.3 1 98.31 93 MET A CA 1
ATOM 721 C C . MET A 1 93 ? 8.062 3.969 -1.505 1 98.31 93 MET A C 1
ATOM 723 O O . MET A 1 93 ? 9.266 3.723 -1.549 1 98.31 93 MET A O 1
ATOM 727 N N . LYS A 1 94 ? 7.453 4.582 -2.414 1 97.69 94 LYS A N 1
ATOM 728 C CA . LYS A 1 94 ? 8.18 5.094 -3.574 1 97.69 94 LYS A CA 1
ATOM 729 C C . LYS A 1 94 ? 9.188 6.16 -3.164 1 97.69 94 LYS A C 1
ATOM 731 O O . LYS A 1 94 ? 10.32 6.176 -3.656 1 97.69 94 LYS A O 1
ATOM 736 N N . TYR A 1 95 ? 8.734 7.07 -2.281 1 97 95 TYR A N 1
ATOM 737 C CA . TYR A 1 95 ? 9.641 8.102 -1.799 1 97 95 TYR A CA 1
ATOM 738 C C . TYR A 1 95 ? 10.875 7.48 -1.148 1 97 95 TYR A C 1
ATOM 740 O O . TYR A 1 95 ? 12 7.914 -1.399 1 97 95 TYR A O 1
ATOM 748 N N . GLU A 1 96 ? 10.594 6.531 -0.318 1 96.56 96 GLU A N 1
ATOM 749 C CA . GLU A 1 96 ? 11.688 5.879 0.396 1 96.56 96 GLU A CA 1
ATOM 750 C C . GLU A 1 96 ? 12.672 5.223 -0.573 1 96.56 96 GLU A C 1
ATOM 752 O O . GLU A 1 96 ? 13.883 5.363 -0.428 1 96.56 96 GLU A O 1
ATOM 757 N N . ALA A 1 97 ? 12.141 4.543 -1.538 1 93.88 97 ALA A N 1
ATOM 758 C CA . ALA A 1 97 ? 12.977 3.848 -2.516 1 93.88 97 ALA A CA 1
ATOM 759 C C . ALA A 1 97 ? 13.805 4.84 -3.33 1 93.88 97 ALA A C 1
ATOM 761 O O . ALA A 1 97 ? 14.953 4.562 -3.674 1 93.88 97 ALA A O 1
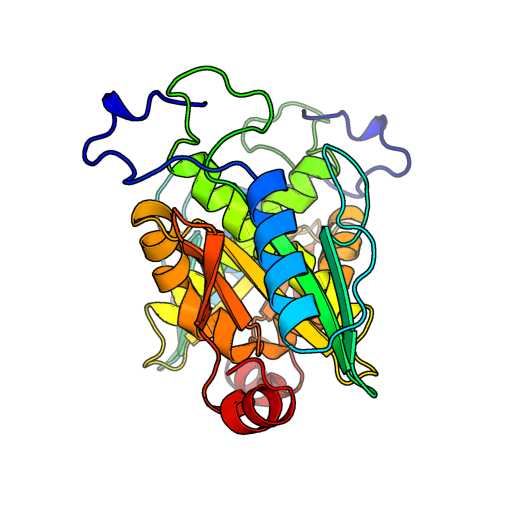ATOM 762 N N . ALA A 1 98 ? 13.242 5.93 -3.586 1 93.06 98 ALA A N 1
ATOM 763 C CA . ALA A 1 98 ? 13.883 6.918 -4.453 1 93.06 98 ALA A CA 1
ATOM 764 C C . ALA A 1 98 ? 14.891 7.754 -3.67 1 93.06 98 ALA A C 1
ATOM 766 O O . ALA A 1 98 ? 15.742 8.422 -4.262 1 93.06 98 ALA A O 1
ATOM 767 N N . ASN A 1 99 ? 14.836 7.754 -2.277 1 88.94 99 ASN A N 1
ATOM 768 C CA . ASN A 1 99 ? 15.656 8.648 -1.469 1 88.94 99 ASN A CA 1
ATOM 769 C C . ASN A 1 99 ? 16.422 7.887 -0.391 1 88.94 99 ASN A C 1
ATOM 771 O O . ASN A 1 99 ? 16.719 8.43 0.673 1 88.94 99 ASN A O 1
ATOM 775 N N . SER A 1 100 ? 16.75 6.699 -0.549 1 76.94 100 SER A N 1
ATOM 776 C CA . SER A 1 100 ? 17.25 5.797 0.477 1 76.94 100 SER A CA 1
ATOM 777 C C . SER A 1 100 ? 18.641 6.223 0.949 1 76.94 100 SER A C 1
ATOM 779 O O . SER A 1 100 ? 19.094 5.812 2.021 1 76.94 100 SER A O 1
ATOM 781 N N . GLU A 1 101 ? 19.188 7.012 0.39 1 70.06 101 GLU A N 1
ATOM 782 C CA . GLU A 1 101 ? 20.562 7.375 0.71 1 70.06 101 GLU A CA 1
ATOM 783 C C . GLU A 1 101 ? 20.625 8.422 1.816 1 70.06 101 GLU A C 1
ATOM 785 O O . GLU A 1 101 ? 21.688 8.695 2.369 1 70.06 101 GLU A O 1
ATOM 790 N N . TRP A 1 102 ? 19.5 8.898 2.35 1 67.5 102 TRP A N 1
ATOM 791 C CA . TRP A 1 102 ? 19.516 10.039 3.262 1 67.5 102 TRP A CA 1
ATOM 792 C C . TRP A 1 102 ? 18.719 9.75 4.523 1 67.5 102 TRP A C 1
ATOM 794 O O . TRP A 1 102 ? 17.984 8.75 4.586 1 67.5 102 TRP A O 1
ATOM 804 N N . ASP A 1 103 ? 19.031 10.531 5.555 1 83.69 103 ASP A N 1
ATOM 805 C CA . ASP A 1 103 ? 18.234 10.484 6.773 1 83.69 103 ASP A CA 1
ATOM 806 C C . ASP A 1 103 ? 16.875 11.148 6.566 1 83.69 103 ASP A C 1
ATOM 808 O O . ASP A 1 103 ? 16.688 12.32 6.895 1 83.69 103 ASP A O 1
ATOM 812 N N . ASN A 1 104 ? 15.961 10.445 5.91 1 95.19 104 ASN A N 1
ATOM 813 C CA . ASN A 1 104 ? 14.641 10.992 5.621 1 95.19 104 ASN A CA 1
ATOM 814 C C . ASN A 1 104 ? 13.57 10.344 6.492 1 95.19 104 ASN A C 1
ATOM 816 O O . ASN A 1 104 ? 13.727 9.203 6.941 1 95.19 104 ASN A O 1
ATOM 820 N N . ILE A 1 105 ? 12.664 11.125 6.836 1 97.5 105 ILE A N 1
ATOM 821 C CA . ILE A 1 105 ? 11.492 10.648 7.555 1 97.5 105 ILE A CA 1
ATOM 822 C C . ILE A 1 105 ? 10.266 10.695 6.637 1 97.5 105 ILE A C 1
ATOM 824 O O . ILE A 1 105 ? 10.023 11.695 5.965 1 97.5 105 ILE A O 1
ATOM 828 N N . TYR A 1 106 ? 9.539 9.664 6.555 1 98.25 106 TYR A N 1
ATOM 829 C CA . TYR A 1 106 ? 8.336 9.547 5.73 1 98.25 106 TYR A CA 1
ATOM 830 C C . TYR A 1 106 ? 7.086 9.5 6.594 1 98.25 106 TYR A C 1
ATOM 832 O O . TYR A 1 106 ? 7.016 8.734 7.559 1 98.25 106 TYR A O 1
ATOM 840 N N . ILE A 1 107 ? 6.066 10.32 6.219 1 98.75 107 ILE A N 1
ATOM 841 C CA . ILE A 1 107 ? 4.961 10.555 7.145 1 98.75 107 ILE A CA 1
ATOM 842 C C . ILE A 1 107 ? 3.631 10.367 6.418 1 98.75 107 ILE A C 1
ATOM 844 O O . ILE A 1 107 ? 3.414 10.93 5.344 1 98.75 107 ILE A O 1
ATOM 848 N N . LEU A 1 108 ? 2.771 9.555 6.945 1 98.88 108 LEU A N 1
ATOM 849 C CA . LEU A 1 108 ? 1.353 9.562 6.609 1 98.88 108 LEU A CA 1
ATOM 850 C C . LEU A 1 108 ? 0.61 10.617 7.43 1 98.88 108 LEU A C 1
ATOM 852 O O . LEU A 1 108 ? 0.607 10.555 8.664 1 98.88 108 LEU A O 1
ATOM 856 N N . ALA A 1 109 ? -0.011 11.562 6.828 1 98.94 109 ALA A N 1
ATOM 857 C CA . ALA A 1 109 ? -0.791 12.562 7.547 1 98.94 109 ALA A CA 1
ATOM 858 C C . ALA A 1 109 ? -2.279 12.43 7.242 1 98.94 109 ALA A C 1
ATOM 860 O O . ALA A 1 109 ? -2.682 12.406 6.078 1 98.94 109 ALA A O 1
ATOM 861 N N . ASN A 1 110 ? -3.094 12.312 8.242 1 98.88 110 ASN A N 1
ATOM 862 C CA . ASN A 1 110 ? -4.527 12.07 8.125 1 98.88 110 ASN A CA 1
ATOM 863 C C . ASN A 1 110 ? -5.312 12.812 9.203 1 98.88 110 ASN A C 1
ATOM 865 O O . ASN A 1 110 ? -4.793 13.062 10.289 1 98.88 110 ASN A O 1
ATOM 869 N N . PRO A 1 111 ? -6.609 13.133 8.883 1 98.88 111 PRO A N 1
ATOM 870 C CA . PRO A 1 111 ? -7.445 13.547 10.008 1 98.88 111 PRO A CA 1
ATOM 871 C C . PRO A 1 111 ? -7.59 12.453 11.07 1 98.88 111 PRO A C 1
ATOM 873 O O . PRO A 1 111 ? -7.68 11.273 10.727 1 98.88 111 PRO A O 1
ATOM 876 N N . ASP A 1 112 ? -7.645 12.898 12.258 1 98.75 112 ASP A N 1
ATOM 877 C CA . ASP A 1 112 ? -7.797 11.961 13.367 1 98.75 112 ASP A CA 1
ATOM 878 C C . ASP A 1 112 ? -9.266 11.586 13.57 1 98.75 112 ASP A C 1
ATOM 880 O O . ASP A 1 112 ? -9.883 11.992 14.555 1 98.75 112 ASP A O 1
ATOM 884 N N . ILE A 1 113 ? -9.727 10.75 12.734 1 98.38 113 ILE A N 1
ATOM 885 C CA . ILE A 1 113 ? -11.102 10.289 12.883 1 98.38 113 ILE A CA 1
ATOM 886 C C . ILE A 1 113 ? -11.125 8.766 12.984 1 98.38 113 ILE A C 1
ATOM 888 O O . ILE A 1 113 ? -10.219 8.094 12.492 1 98.38 113 ILE A O 1
ATOM 892 N N . GLU A 1 114 ? -12.109 8.25 13.516 1 98.19 114 GLU A N 1
ATOM 893 C CA . GLU A 1 114 ? -12.18 6.848 13.914 1 98.19 114 GLU A CA 1
ATOM 894 C C . GLU A 1 114 ? -12.062 5.926 12.703 1 98.19 114 GLU A C 1
ATOM 896 O O . GLU A 1 114 ? -11.328 4.938 12.734 1 98.19 114 GLU A O 1
ATOM 901 N N . ARG A 1 115 ? -12.789 6.188 11.602 1 97.75 115 ARG A N 1
ATOM 902 C CA . ARG A 1 115 ? -12.797 5.297 10.445 1 97.75 115 ARG A CA 1
ATOM 903 C C . ARG A 1 115 ? -11.398 5.18 9.844 1 97.75 115 ARG A C 1
ATOM 905 O O . ARG A 1 115 ? -11.016 4.105 9.367 1 97.75 115 ARG A O 1
ATOM 912 N N . ILE A 1 116 ? -10.602 6.258 9.875 1 98.62 116 ILE A N 1
ATOM 913 C CA . ILE A 1 116 ? -9.25 6.219 9.32 1 98.62 116 ILE A CA 1
ATOM 914 C C . ILE A 1 116 ? -8.312 5.52 10.297 1 98.62 116 ILE A C 1
ATOM 916 O O . ILE A 1 116 ? -7.445 4.738 9.891 1 98.62 116 ILE A O 1
ATOM 920 N N . ARG A 1 117 ? -8.5 5.723 11.609 1 98.62 117 ARG A N 1
ATOM 921 C CA . ARG A 1 117 ? -7.707 5.023 12.617 1 98.62 117 ARG A CA 1
ATOM 922 C C . ARG A 1 117 ? -7.914 3.516 12.531 1 98.62 117 ARG A C 1
ATOM 924 O O . ARG A 1 117 ? -6.957 2.748 12.641 1 98.62 117 ARG A O 1
ATOM 931 N N . ILE A 1 118 ? -9.117 3.145 12.352 1 98.12 118 ILE A N 1
ATOM 932 C CA . ILE A 1 118 ? -9.43 1.722 12.25 1 98.12 118 ILE A CA 1
ATOM 933 C C . ILE A 1 118 ? -8.648 1.106 11.086 1 98.12 118 ILE A C 1
ATOM 935 O O . ILE A 1 118 ? -8.039 0.047 11.234 1 98.12 118 ILE A O 1
ATOM 939 N N . GLU A 1 119 ? -8.68 1.761 9.945 1 98.19 119 GLU A N 1
ATOM 940 C CA . GLU A 1 119 ? -7.965 1.241 8.781 1 98.19 119 GLU A CA 1
ATOM 941 C C . GLU A 1 119 ? -6.457 1.233 9.016 1 98.19 119 GLU A C 1
ATOM 943 O O . GLU A 1 119 ? -5.777 0.266 8.664 1 98.19 119 GLU A O 1
ATOM 948 N N . TYR A 1 120 ? -5.949 2.289 9.625 1 98.75 120 TYR A N 1
ATOM 949 C CA . TYR A 1 120 ? -4.523 2.373 9.922 1 98.75 120 TYR A CA 1
ATOM 950 C C . TYR A 1 120 ? -4.09 1.246 10.852 1 98.75 120 TYR A C 1
ATOM 952 O O . TYR A 1 120 ? -3.029 0.648 10.664 1 98.75 120 TYR A O 1
ATOM 960 N N . ASN A 1 121 ? -4.879 0.983 11.852 1 98.5 121 ASN A N 1
ATOM 961 C CA . ASN A 1 121 ? -4.52 -0.009 12.859 1 98.5 121 ASN A CA 1
ATOM 962 C C . ASN A 1 121 ? -4.371 -1.399 12.25 1 98.5 121 ASN A C 1
ATOM 964 O O . ASN A 1 121 ? -3.652 -2.244 12.781 1 98.5 121 ASN A O 1
ATOM 968 N N . LYS A 1 122 ? -4.977 -1.609 11.141 1 98.19 122 LYS A N 1
ATOM 969 C CA . LYS A 1 122 ? -4.871 -2.898 10.469 1 98.19 122 LYS A CA 1
ATOM 970 C C . LYS A 1 122 ? -3.482 -3.088 9.859 1 98.19 122 LYS A C 1
ATOM 972 O O . LYS A 1 122 ? -3.072 -4.215 9.57 1 98.19 122 LYS A O 1
ATOM 977 N N . VAL A 1 123 ? -2.773 -1.958 9.609 1 98.31 123 VAL A N 1
ATOM 978 C CA . VAL A 1 123 ? -1.482 -2.074 8.938 1 98.31 123 VAL A CA 1
ATOM 979 C C . VAL A 1 123 ? -0.402 -1.391 9.773 1 98.31 123 VAL A C 1
ATOM 981 O O . VAL A 1 123 ? 0.73 -1.22 9.312 1 98.31 123 VAL A O 1
ATOM 984 N N . LYS A 1 124 ? -0.703 -0.973 10.984 1 98.06 124 LYS A N 1
ATOM 985 C CA . LYS A 1 124 ? 0.193 -0.206 11.844 1 98.06 124 LYS A CA 1
ATOM 986 C C . LYS A 1 124 ? 1.533 -0.916 12.016 1 98.06 124 LYS A C 1
ATOM 988 O O . LYS A 1 124 ? 2.592 -0.294 11.891 1 98.06 124 LYS A O 1
ATOM 993 N N . ASN A 1 125 ? 1.473 -2.182 12.242 1 95.88 125 ASN A N 1
ATOM 994 C CA . ASN A 1 125 ? 2.697 -2.93 12.5 1 95.88 125 ASN A CA 1
ATOM 995 C C . ASN A 1 125 ? 3.664 -2.846 11.32 1 95.88 125 ASN A C 1
ATOM 997 O O . ASN A 1 125 ? 4.848 -2.557 11.5 1 95.88 125 ASN A O 1
ATOM 1001 N N . THR A 1 126 ? 3.174 -3.039 10.125 1 96.88 126 THR A N 1
ATOM 1002 C CA . THR A 1 126 ? 4.02 -3.029 8.93 1 96.88 126 THR A CA 1
ATOM 1003 C C . THR A 1 126 ? 4.461 -1.607 8.594 1 96.88 126 THR A C 1
ATOM 1005 O O . THR A 1 126 ? 5.586 -1.393 8.141 1 96.88 126 THR A O 1
ATOM 1008 N N . VAL A 1 127 ? 3.592 -0.621 8.852 1 98.25 127 VAL A N 1
ATOM 1009 C CA . VAL A 1 127 ? 3.965 0.779 8.68 1 98.25 127 VAL A CA 1
ATOM 1010 C C . VAL A 1 127 ? 5.133 1.123 9.602 1 98.25 127 VAL A C 1
ATOM 1012 O O . VAL A 1 127 ? 6.094 1.771 9.18 1 98.25 127 VAL A O 1
ATOM 1015 N N . GLN A 1 128 ? 5.055 0.626 10.789 1 97.12 128 GLN A N 1
ATOM 1016 C CA . GLN A 1 128 ? 6.109 0.896 11.758 1 97.12 128 GLN A CA 1
ATOM 1017 C C . GLN A 1 128 ? 7.391 0.154 11.398 1 97.12 128 GLN A C 1
ATOM 1019 O O . GLN A 1 128 ? 8.492 0.664 11.617 1 97.12 128 GLN A O 1
ATOM 1024 N N . LYS A 1 129 ? 7.27 -1.034 10.844 1 95.44 129 LYS A N 1
ATOM 1025 C CA . LYS A 1 129 ? 8.445 -1.757 10.359 1 95.44 129 LYS A CA 1
ATOM 1026 C C . LYS A 1 129 ? 9.172 -0.963 9.281 1 95.44 129 LYS A C 1
ATOM 1028 O O . LYS A 1 129 ? 10.398 -1.02 9.18 1 95.44 129 LYS A O 1
ATOM 1033 N N . LEU A 1 130 ? 8.422 -0.242 8.508 1 97 130 LEU A N 1
ATOM 1034 C CA . LEU A 1 130 ? 9 0.575 7.441 1 97 130 LEU A CA 1
ATOM 1035 C C . LEU A 1 130 ? 9.539 1.888 8 1 97 130 LEU A C 1
ATOM 1037 O O . LEU A 1 130 ? 10.078 2.707 7.254 1 97 130 LEU A O 1
ATOM 1041 N N . GLN A 1 131 ? 9.305 2.111 9.289 1 96.81 131 GLN A N 1
ATOM 1042 C CA . GLN A 1 131 ? 9.742 3.311 10 1 96.81 131 GLN A CA 1
ATOM 1043 C C . GLN A 1 131 ? 9.047 4.555 9.453 1 96.81 131 GLN A C 1
ATOM 1045 O O . GLN A 1 131 ? 9.664 5.613 9.328 1 96.81 131 GLN A O 1
ATOM 1050 N N . PHE A 1 132 ? 7.836 4.363 9.031 1 98.44 132 PHE A N 1
ATOM 1051 C CA . PHE A 1 132 ? 7.008 5.516 8.688 1 98.44 132 PHE A CA 1
ATOM 1052 C C . PHE A 1 132 ? 6.34 6.09 9.93 1 98.44 132 PHE A C 1
ATOM 1054 O O . PHE A 1 132 ? 5.977 5.344 10.844 1 98.44 132 PHE A O 1
ATOM 1061 N N . VAL A 1 133 ? 6.215 7.371 9.969 1 98.62 133 VAL A N 1
ATOM 1062 C CA . VAL A 1 133 ? 5.574 8.094 11.07 1 98.62 133 VAL A CA 1
ATOM 1063 C C . VAL A 1 133 ? 4.16 8.492 10.664 1 98.62 133 VAL A C 1
ATOM 1065 O O . VAL A 1 133 ? 3.893 8.75 9.484 1 98.62 133 VAL A O 1
ATOM 1068 N N . CYS A 1 134 ? 3.256 8.5 11.602 1 98.81 134 CYS A N 1
ATOM 1069 C CA . CYS A 1 134 ? 1.899 8.977 11.344 1 98.81 134 CYS A CA 1
ATOM 1070 C C . CYS A 1 134 ? 1.626 10.281 12.086 1 98.81 134 CYS A C 1
ATOM 1072 O O . CYS A 1 134 ? 1.961 10.406 13.258 1 98.81 134 CYS A O 1
ATOM 1074 N N . MET A 1 135 ? 1.108 11.242 11.383 1 98.94 135 MET A N 1
ATOM 1075 C CA . MET A 1 135 ? 0.614 12.469 11.992 1 98.94 135 MET A CA 1
ATOM 1076 C C . MET A 1 135 ? -0.907 12.547 11.906 1 98.94 135 MET A C 1
ATOM 1078 O O . MET A 1 135 ? -1.473 12.508 10.812 1 98.94 135 MET A O 1
ATOM 1082 N N . TRP A 1 136 ? -1.521 12.664 13.047 1 98.94 136 TRP A N 1
ATOM 1083 C CA . TRP A 1 136 ? -2.971 12.75 13.188 1 98.94 136 TRP A CA 1
ATOM 1084 C C . TRP A 1 136 ? -3.412 14.188 13.445 1 98.94 136 TRP A C 1
ATOM 1086 O O . TRP A 1 136 ? -3.104 14.758 14.492 1 98.94 136 TRP A O 1
ATOM 1096 N N . VAL A 1 137 ? -4.141 14.727 12.492 1 98.94 137 VAL A N 1
ATOM 1097 C CA . VAL A 1 137 ? -4.566 16.109 12.609 1 98.94 137 VAL A CA 1
ATOM 1098 C C . VAL A 1 137 ? -5.918 16.188 13.32 1 98.94 137 VAL A C 1
ATOM 1100 O O . VAL A 1 137 ? -6.875 15.531 12.898 1 98.94 137 VAL A O 1
ATOM 1103 N N . GLN A 1 138 ? -5.93 16.969 14.344 1 98.88 138 GLN A N 1
ATOM 1104 C CA . GLN A 1 138 ? -7.133 17.141 15.156 1 98.88 138 GLN A CA 1
ATOM 1105 C C . GLN A 1 138 ? -8.047 18.203 14.555 1 98.88 138 GLN A C 1
ATOM 1107 O O . GLN A 1 138 ? -7.656 18.922 13.641 1 98.88 138 GLN A O 1
ATOM 1112 N N . SER A 1 139 ? -9.281 18.281 15.133 1 98.44 139 SER A N 1
ATOM 1113 C CA . SER A 1 139 ? -10.289 19.219 14.633 1 98.44 139 SER A CA 1
ATOM 1114 C C . SER A 1 139 ? -9.812 20.672 14.766 1 98.44 139 SER A C 1
ATOM 1116 O O . SER A 1 139 ? -10.219 21.531 13.992 1 98.44 139 SER A O 1
ATOM 1118 N N . ASP A 1 140 ? -8.945 20.953 15.695 1 98.44 140 ASP A N 1
ATOM 1119 C CA . ASP A 1 140 ? -8.445 22.312 15.906 1 98.44 140 ASP A CA 1
ATOM 1120 C C . ASP A 1 140 ? -7.102 22.516 15.211 1 98.44 140 ASP A C 1
ATOM 1122 O O . ASP A 1 140 ? -6.367 23.453 15.523 1 98.44 140 ASP A O 1
ATOM 1126 N N . ASN A 1 141 ? -6.664 21.562 14.383 1 98.31 141 ASN A N 1
ATOM 1127 C CA . ASN A 1 141 ? -5.492 21.609 13.516 1 98.31 141 ASN A CA 1
ATOM 1128 C C . ASN A 1 141 ? -4.211 21.312 14.289 1 98.31 141 ASN A C 1
ATOM 1130 O O . ASN A 1 141 ? -3.109 21.469 13.758 1 98.31 141 ASN A O 1
ATOM 1134 N N . THR A 1 142 ? -4.387 20.906 15.586 1 98.56 142 THR A N 1
ATOM 1135 C CA . THR A 1 142 ? -3.197 20.391 16.25 1 98.56 142 THR A CA 1
ATOM 1136 C C . THR A 1 142 ? -2.826 19.016 15.727 1 98.56 142 THR A C 1
ATOM 1138 O O . THR A 1 142 ? -3.662 18.312 15.141 1 98.56 142 THR A O 1
ATOM 1141 N N . VAL A 1 143 ? -1.555 18.641 15.891 1 98.88 143 VAL A N 1
ATOM 1142 C CA . VAL A 1 143 ? -1.043 17.406 15.305 1 98.88 143 VAL A CA 1
ATOM 1143 C C . VAL A 1 143 ? -0.558 16.469 16.406 1 98.88 143 VAL A C 1
ATOM 1145 O O . VAL A 1 143 ? 0.183 16.875 17.297 1 98.88 143 VAL A O 1
ATOM 1148 N N . ILE A 1 144 ? -1.025 15.25 16.391 1 98.81 144 ILE A N 1
ATOM 1149 C CA . ILE A 1 144 ? -0.526 14.172 17.234 1 98.81 144 ILE A CA 1
ATOM 1150 C C . ILE A 1 144 ? 0.37 13.242 16.422 1 98.81 144 ILE A C 1
ATOM 1152 O O . ILE A 1 144 ? -0.015 12.789 15.344 1 98.81 144 ILE A O 1
ATOM 1156 N N . VAL A 1 145 ? 1.559 12.977 17 1 98.75 145 VAL A N 1
ATOM 1157 C CA . VAL A 1 145 ? 2.535 12.164 16.266 1 98.75 145 VAL A CA 1
ATOM 1158 C C . VAL A 1 145 ? 2.537 10.742 16.828 1 98.75 145 VAL A C 1
ATOM 1160 O O . VAL A 1 145 ? 2.576 10.547 18.047 1 98.75 145 VAL A O 1
ATOM 1163 N N . GLU A 1 146 ? 2.385 9.789 15.984 1 98.69 146 GLU A N 1
ATOM 1164 C CA . GLU A 1 146 ? 2.525 8.367 16.281 1 98.69 146 GLU A CA 1
ATOM 1165 C C . GLU A 1 146 ? 3.67 7.75 15.484 1 98.69 146 GLU A C 1
ATOM 1167 O O . GLU A 1 146 ? 3.688 7.828 14.25 1 98.69 146 GLU A O 1
ATOM 1172 N N . ASN A 1 147 ? 4.613 7.168 16.172 1 98.25 147 ASN A N 1
ATOM 1173 C CA . ASN A 1 147 ? 5.836 6.723 15.508 1 98.25 147 ASN A CA 1
ATOM 1174 C C . ASN A 1 147 ? 6.32 5.383 16.062 1 98.25 147 ASN A C 1
ATOM 1176 O O . ASN A 1 147 ? 5.91 4.977 17.156 1 98.25 147 ASN A O 1
ATOM 1180 N N . PRO A 1 148 ? 7.086 4.691 15.211 1 97.38 148 PRO A N 1
ATOM 1181 C CA . PRO A 1 148 ? 7.746 3.521 15.797 1 97.38 148 PRO A CA 1
ATOM 1182 C C . PRO A 1 148 ? 8.664 3.885 16.953 1 97.38 148 PRO A C 1
ATOM 1184 O O . PRO A 1 148 ? 9.352 4.91 16.906 1 97.38 148 PRO A O 1
ATOM 1187 N N . LYS A 1 149 ? 8.719 3.043 17.906 1 96.81 149 LYS A N 1
ATOM 1188 C CA . LYS A 1 149 ? 9.523 3.293 19.094 1 96.81 149 LYS A CA 1
ATOM 1189 C C . LYS A 1 149 ? 10.992 3.516 18.734 1 96.81 149 LYS A C 1
ATOM 1191 O O . LYS A 1 149 ? 11.68 4.309 19.375 1 96.81 149 LYS A O 1
ATOM 1196 N N . SER A 1 150 ? 11.445 2.85 17.734 1 96.31 150 SER A N 1
ATOM 1197 C CA . SER A 1 150 ? 12.844 2.934 17.312 1 96.31 150 SER A CA 1
ATOM 1198 C C . SER A 1 150 ? 13.195 4.34 16.844 1 96.31 150 SER A C 1
ATOM 1200 O O . SER A 1 150 ? 14.375 4.688 16.734 1 96.31 150 SER A O 1
ATOM 1202 N N . MET A 1 151 ? 12.141 5.125 16.594 1 96.5 151 MET A N 1
ATOM 1203 C CA . MET A 1 151 ? 12.398 6.465 16.062 1 96.5 151 MET A CA 1
ATOM 1204 C C . MET A 1 151 ? 12.242 7.516 17.156 1 96.5 151 MET A C 1
ATOM 1206 O O . MET A 1 151 ? 12.406 8.711 16.906 1 96.5 151 MET A O 1
ATOM 1210 N N . ASP A 1 152 ? 12.031 7.125 18.344 1 97.12 152 ASP A N 1
ATOM 1211 C CA . ASP A 1 152 ? 11.758 8.039 19.453 1 97.12 152 ASP A CA 1
ATOM 1212 C C . ASP A 1 152 ? 12.883 9.055 19.625 1 97.12 152 ASP A C 1
ATOM 1214 O O . ASP A 1 152 ? 12.633 10.266 19.656 1 97.12 152 ASP A O 1
ATOM 1218 N N . ASN A 1 153 ? 14.086 8.617 19.688 1 96.12 153 ASN A N 1
ATOM 1219 C CA . ASN A 1 153 ? 15.219 9.508 19.953 1 96.12 153 ASN A CA 1
ATOM 1220 C C . ASN A 1 153 ? 15.406 10.516 18.812 1 96.12 153 ASN A C 1
ATOM 1222 O O . ASN A 1 153 ? 15.625 11.703 19.062 1 96.12 153 ASN A O 1
ATOM 1226 N N . LEU A 1 154 ? 15.32 9.992 17.641 1 95 154 LEU A N 1
ATOM 1227 C CA . LEU A 1 154 ? 15.484 10.867 16.484 1 95 154 LEU A CA 1
ATOM 1228 C C . LEU A 1 154 ? 14.414 11.961 16.484 1 95 154 LEU A C 1
ATOM 1230 O O . LEU A 1 154 ? 14.734 13.141 16.312 1 95 154 LEU A O 1
ATOM 1234 N N . LEU A 1 155 ? 13.164 11.578 16.672 1 96.88 155 LEU A N 1
ATOM 1235 C CA . LEU A 1 155 ? 12.062 12.523 16.609 1 96.88 155 LEU A CA 1
ATOM 1236 C C . LEU A 1 155 ? 12.109 13.492 17.797 1 96.88 155 LEU A C 1
ATOM 1238 O O . LEU A 1 155 ? 11.734 14.656 17.672 1 96.88 155 LEU A O 1
ATOM 1242 N N . PHE A 1 156 ? 12.539 13 18.891 1 96.94 156 PHE A N 1
ATOM 1243 C CA . PHE A 1 156 ? 12.734 13.859 20.047 1 96.94 156 PHE A CA 1
ATOM 1244 C C . PHE A 1 156 ? 13.812 14.906 19.766 1 96.94 156 PHE A C 1
ATOM 1246 O O . PHE A 1 156 ? 13.609 16.094 20.031 1 96.94 156 PHE A O 1
ATOM 1253 N N . ASP A 1 157 ? 14.922 14.484 19.234 1 95.94 157 ASP A N 1
ATOM 1254 C CA . ASP A 1 157 ? 16.016 15.383 18.922 1 95.94 157 ASP A CA 1
ATOM 1255 C C . ASP A 1 157 ? 15.586 16.453 17.922 1 95.94 157 ASP A C 1
ATOM 1257 O O . ASP A 1 157 ? 16.078 17.578 17.969 1 95.94 157 ASP A O 1
ATOM 1261 N N . LEU A 1 158 ? 14.68 16.109 17.109 1 96.31 158 LEU A N 1
ATOM 1262 C CA . LEU A 1 158 ? 14.203 17.047 16.094 1 96.31 158 LEU A CA 1
ATOM 1263 C C . LEU A 1 158 ? 13.117 17.953 16.656 1 96.31 158 LEU A C 1
ATOM 1265 O O . LEU A 1 158 ? 12.664 18.875 15.984 1 96.31 158 LEU A O 1
ATOM 1269 N N . GLY A 1 159 ? 12.609 17.641 17.844 1 96.62 159 GLY A N 1
ATOM 1270 C CA . GLY A 1 159 ? 11.594 18.453 18.5 1 96.62 159 GLY A CA 1
ATOM 1271 C C . GLY A 1 159 ? 10.18 18.109 18.062 1 96.62 159 GLY A C 1
ATOM 1272 O O . GLY A 1 159 ? 9.258 18.906 18.266 1 96.62 159 GLY A O 1
ATOM 1273 N N . ILE A 1 160 ? 10.008 17 17.375 1 95.94 160 ILE A N 1
ATOM 1274 C CA . ILE A 1 160 ? 8.711 16.578 16.859 1 95.94 160 ILE A CA 1
ATOM 1275 C C . ILE A 1 160 ? 7.895 15.914 17.969 1 95.94 160 ILE A C 1
ATOM 1277 O O . ILE A 1 160 ? 6.668 16.031 18 1 95.94 160 ILE A O 1
ATOM 1281 N N . LEU A 1 161 ? 8.664 15.18 18.797 1 93.94 161 LEU A N 1
ATOM 1282 C CA . LEU A 1 161 ? 8.023 14.562 19.953 1 93.94 161 LEU A CA 1
ATOM 1283 C C . LEU A 1 161 ? 8.219 15.422 21.203 1 93.94 161 LEU A C 1
ATOM 1285 O O . LEU A 1 161 ? 9.203 16.156 21.312 1 93.94 161 LEU A O 1
ATOM 1289 N N . MET B 1 1 ? -9.82 3.654 -16.531 1 77.62 1 MET B N 1
ATOM 1290 C CA . MET B 1 1 ? -10.656 2.877 -17.438 1 77.62 1 MET B CA 1
ATOM 1291 C C . MET B 1 1 ? -9.82 1.889 -18.234 1 77.62 1 MET B C 1
ATOM 1293 O O . MET B 1 1 ? -8.672 2.18 -18.594 1 77.62 1 MET B O 1
ATOM 1297 N N . PRO B 1 2 ? -10.367 0.778 -18.469 1 84.12 2 PRO B N 1
ATOM 1298 C CA . PRO B 1 2 ? -9.617 -0.18 -19.281 1 84.12 2 PRO B CA 1
ATOM 1299 C C . PRO B 1 2 ? -9.281 0.363 -20.672 1 84.12 2 PRO B C 1
ATOM 1301 O O . PRO B 1 2 ? -9.984 1.242 -21.188 1 84.12 2 PRO B O 1
ATOM 1304 N N . VAL B 1 3 ? -8.141 -0.055 -21.156 1 92.44 3 VAL B N 1
ATOM 1305 C CA . VAL B 1 3 ? -7.668 0.304 -22.5 1 92.44 3 VAL B CA 1
ATOM 1306 C C . VAL B 1 3 ? -7.402 -0.961 -23.312 1 92.44 3 VAL B C 1
ATOM 1308 O O . VAL B 1 3 ? -7.371 -2.064 -22.766 1 92.44 3 VAL B O 1
ATOM 1311 N N . ASN B 1 4 ? -7.301 -0.737 -24.609 1 94.5 4 ASN B N 1
ATOM 1312 C CA . ASN B 1 4 ? -6.91 -1.868 -25.438 1 94.5 4 ASN B CA 1
ATOM 1313 C C . ASN B 1 4 ? -5.395 -2.029 -25.484 1 94.5 4 ASN B C 1
ATOM 1315 O O . ASN B 1 4 ? -4.668 -1.054 -25.688 1 94.5 4 ASN B O 1
ATOM 1319 N N . ASN B 1 5 ? -4.941 -3.266 -25.312 1 95.88 5 ASN B N 1
ATOM 1320 C CA . ASN B 1 5 ? -3.514 -3.562 -25.297 1 95.88 5 ASN B CA 1
ATOM 1321 C C . ASN B 1 5 ? -2.822 -3.066 -26.562 1 95.88 5 ASN B C 1
ATOM 1323 O O . ASN B 1 5 ? -1.732 -2.494 -26.484 1 95.88 5 ASN B O 1
ATOM 1327 N N . ARG B 1 6 ? -3.463 -3.221 -27.656 1 94 6 ARG B N 1
ATOM 1328 C CA . ARG B 1 6 ? -2.873 -2.863 -28.953 1 94 6 ARG B CA 1
ATOM 1329 C C . ARG B 1 6 ? -2.646 -1.359 -29.047 1 94 6 ARG B C 1
ATOM 1331 O O . ARG B 1 6 ? -1.847 -0.899 -29.875 1 94 6 ARG B O 1
ATOM 1338 N N . ASN B 1 7 ? -3.357 -0.567 -28.234 1 92.88 7 ASN B N 1
ATOM 1339 C CA . ASN B 1 7 ? -3.281 0.888 -28.297 1 92.88 7 ASN B CA 1
ATOM 1340 C C . ASN B 1 7 ? -2.234 1.439 -27.344 1 92.88 7 ASN B C 1
ATOM 1342 O O . ASN 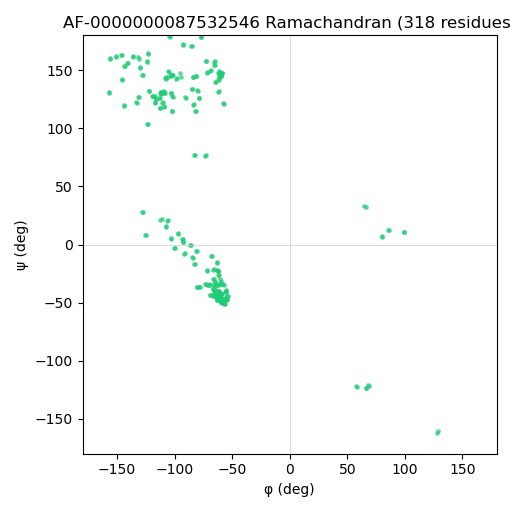B 1 7 ? -1.977 2.645 -27.312 1 92.88 7 ASN B O 1
ATOM 1346 N N . LEU B 1 8 ? -1.692 0.601 -26.531 1 94.56 8 LEU B N 1
ATOM 1347 C CA . LEU B 1 8 ? -0.63 1.037 -25.641 1 94.56 8 LEU B CA 1
ATOM 1348 C C . LEU B 1 8 ? 0.636 1.38 -26.406 1 94.56 8 LEU B C 1
ATOM 1350 O O . LEU B 1 8 ? 0.892 0.805 -27.469 1 94.56 8 LEU B O 1
ATOM 1354 N N . ARG B 1 9 ? 1.409 2.35 -25.812 1 92.94 9 ARG B N 1
ATOM 1355 C CA . ARG B 1 9 ? 2.688 2.684 -26.438 1 92.94 9 ARG B CA 1
ATOM 1356 C C . ARG B 1 9 ? 3.561 1.443 -26.594 1 92.94 9 ARG B C 1
ATOM 1358 O O . ARG B 1 9 ? 4.172 1.239 -27.641 1 92.94 9 ARG B O 1
ATOM 1365 N N . LYS B 1 10 ? 3.674 0.616 -25.594 1 95 10 LYS B N 1
ATOM 1366 C CA . LYS B 1 10 ? 4.285 -0.71 -25.609 1 95 10 LYS B CA 1
ATOM 1367 C C . LYS B 1 10 ? 3.311 -1.772 -25.109 1 95 10 LYS B C 1
ATOM 1369 O O . LYS B 1 10 ? 3.104 -1.915 -23.906 1 95 10 LYS B O 1
ATOM 1374 N N . PRO B 1 11 ? 2.816 -2.477 -26.031 1 96.62 11 PRO B N 1
ATOM 1375 C CA . PRO B 1 11 ? 1.828 -3.484 -25.656 1 96.62 11 PRO B CA 1
ATOM 1376 C C . PRO B 1 11 ? 2.402 -4.539 -24.703 1 96.62 11 PRO B C 1
ATOM 1378 O O . PRO B 1 11 ? 3.578 -4.895 -24.812 1 96.62 11 PRO B O 1
ATOM 1381 N N . ASP B 1 12 ? 1.525 -5.035 -23.828 1 97.12 12 ASP B N 1
ATOM 1382 C CA . ASP B 1 12 ? 1.923 -6.145 -22.969 1 97.12 12 ASP B CA 1
ATOM 1383 C C . ASP B 1 12 ? 2.262 -7.383 -23.797 1 97.12 12 ASP B C 1
ATOM 1385 O O . ASP B 1 12 ? 1.58 -7.684 -24.781 1 97.12 12 ASP B O 1
ATOM 1389 N N . ALA B 1 13 ? 3.266 -8.102 -23.375 1 97.31 13 ALA B N 1
ATOM 1390 C CA . ALA B 1 13 ? 3.701 -9.289 -24.109 1 97.31 13 ALA B CA 1
ATOM 1391 C C . ALA B 1 13 ? 2.637 -10.383 -24.062 1 97.31 13 ALA B C 1
ATOM 1393 O O . ALA B 1 13 ? 2.551 -11.203 -24.969 1 97.31 13 ALA B O 1
ATOM 1394 N N . PHE B 1 14 ? 1.869 -10.438 -23.047 1 97.56 14 PHE B N 1
ATOM 1395 C CA . PHE B 1 14 ? 0.742 -11.352 -22.922 1 97.56 14 PHE B CA 1
ATOM 1396 C C . PHE B 1 14 ? -0.289 -10.805 -21.938 1 97.56 14 PHE B C 1
ATOM 1398 O O . PHE B 1 14 ? -0.008 -9.859 -21.203 1 97.56 14 PHE B O 1
ATOM 1405 N N . LEU B 1 15 ? -1.465 -11.344 -22.078 1 97.12 15 LEU B N 1
ATOM 1406 C CA . LEU B 1 15 ? -2.576 -10.953 -21.203 1 97.12 15 LEU B CA 1
ATOM 1407 C C . LEU B 1 15 ? -2.902 -12.062 -20.219 1 97.12 15 LEU B C 1
ATOM 1409 O O . LEU B 1 15 ? -2.867 -13.242 -20.562 1 97.12 15 LEU B O 1
ATOM 1413 N N . MET B 1 16 ? -3.244 -11.656 -19 1 97.38 16 MET B N 1
ATOM 1414 C CA . MET B 1 16 ? -3.521 -12.664 -17.984 1 97.38 16 MET B CA 1
ATOM 1415 C C . MET B 1 16 ? -4.418 -12.094 -16.875 1 97.38 16 MET B C 1
ATOM 1417 O O . MET B 1 16 ? -4.164 -11 -16.375 1 97.38 16 MET B O 1
ATOM 1421 N N . ASN B 1 17 ? -5.441 -12.797 -16.562 1 96.81 17 ASN B N 1
ATOM 1422 C CA . ASN B 1 17 ? -6.316 -12.336 -15.492 1 96.81 17 ASN B CA 1
ATOM 1423 C C . ASN B 1 17 ? -5.914 -12.93 -14.148 1 96.81 17 ASN B C 1
ATOM 1425 O O . ASN B 1 17 ? -5.02 -13.773 -14.078 1 96.81 17 ASN B O 1
ATOM 1429 N N . GLU B 1 18 ? -6.512 -12.469 -13.109 1 97.94 18 GLU B N 1
ATOM 1430 C CA . GLU B 1 18 ? -6.164 -12.82 -11.734 1 97.94 18 GLU B CA 1
ATOM 1431 C C . GLU B 1 18 ? -6.359 -14.312 -11.477 1 97.94 18 GLU B C 1
ATOM 1433 O O . GLU B 1 18 ? -5.535 -14.945 -10.82 1 97.94 18 GLU B O 1
ATOM 1438 N N . ASP B 1 19 ? -7.422 -14.922 -11.992 1 97.31 19 ASP B N 1
ATOM 1439 C CA . ASP B 1 19 ? -7.691 -16.344 -11.773 1 97.31 19 ASP B CA 1
ATOM 1440 C C . ASP B 1 19 ? -6.559 -17.203 -12.32 1 97.31 19 ASP B C 1
ATOM 1442 O O . ASP B 1 19 ? -6.176 -18.203 -11.711 1 97.31 19 ASP B O 1
ATOM 1446 N N . THR B 1 20 ? -6.082 -16.828 -13.477 1 97.31 20 THR B N 1
ATOM 1447 C CA . THR B 1 20 ? -4.969 -17.562 -14.07 1 97.31 20 THR B CA 1
ATOM 1448 C C . THR B 1 20 ? -3.723 -17.469 -13.195 1 97.31 20 THR B C 1
ATOM 1450 O O . THR B 1 20 ? -3.016 -18.453 -12.992 1 97.31 20 THR B O 1
ATOM 1453 N N . VAL B 1 21 ? -3.479 -16.297 -12.648 1 98.69 21 VAL B N 1
ATOM 1454 C CA . VAL B 1 21 ? -2.354 -16.109 -11.742 1 98.69 21 VAL B CA 1
ATOM 1455 C C . VAL B 1 21 ? -2.518 -17.016 -10.523 1 98.69 21 VAL B C 1
ATOM 1457 O O . VAL B 1 21 ? -1.583 -17.734 -10.133 1 98.69 21 VAL B O 1
ATOM 1460 N N . ASN B 1 22 ? -3.701 -17.016 -9.961 1 98.5 22 ASN B N 1
ATOM 1461 C CA . ASN B 1 22 ? -3.98 -17.859 -8.805 1 98.5 22 ASN B CA 1
ATOM 1462 C C . ASN B 1 22 ? -3.672 -19.328 -9.102 1 98.5 22 ASN B C 1
ATOM 1464 O O . ASN B 1 22 ? -3.002 -20 -8.312 1 98.5 22 ASN B O 1
ATOM 1468 N N . GLN B 1 23 ? -4.125 -19.766 -10.211 1 98.31 23 GLN B N 1
ATOM 1469 C CA . GLN B 1 23 ? -3.959 -21.172 -10.57 1 98.31 23 GLN B CA 1
ATOM 1470 C C . GLN B 1 23 ? -2.488 -21.516 -10.781 1 98.31 23 GLN B C 1
ATOM 1472 O O . GLN B 1 23 ? -2.02 -22.562 -10.336 1 98.31 23 GLN B O 1
ATOM 1477 N N . ALA B 1 24 ? -1.805 -20.625 -11.477 1 98.75 24 ALA B N 1
ATOM 1478 C CA . ALA B 1 24 ? -0.387 -20.844 -11.742 1 98.75 24 ALA B CA 1
ATOM 1479 C C . ALA B 1 24 ? 0.411 -20.922 -10.445 1 98.75 24 ALA B C 1
ATOM 1481 O O . ALA B 1 24 ? 1.243 -21.812 -10.273 1 98.75 24 ALA B O 1
ATOM 1482 N N . VAL B 1 25 ? 0.159 -20.047 -9.547 1 98.88 25 VAL B N 1
ATOM 1483 C CA . VAL B 1 25 ? 0.893 -19.984 -8.289 1 98.88 25 VAL B CA 1
ATOM 1484 C C . VAL B 1 25 ? 0.544 -21.188 -7.418 1 98.88 25 VAL B C 1
ATOM 1486 O O . VAL B 1 25 ? 1.427 -21.797 -6.809 1 98.88 25 VAL B O 1
ATOM 1489 N N . ALA B 1 26 ? -0.735 -21.5 -7.371 1 98.75 26 ALA B N 1
ATOM 1490 C CA . ALA B 1 26 ? -1.146 -22.688 -6.613 1 98.75 26 ALA B CA 1
ATOM 1491 C C . ALA B 1 26 ? -0.457 -23.938 -7.137 1 98.75 26 ALA B C 1
ATOM 1493 O O . ALA B 1 26 ? 0.086 -24.734 -6.359 1 98.75 26 ALA B O 1
ATOM 1494 N N . SER B 1 27 ? -0.482 -24.109 -8.461 1 98.69 27 SER B N 1
ATOM 1495 C CA . SER B 1 27 ? 0.163 -25.266 -9.078 1 98.69 27 SER B CA 1
ATOM 1496 C C . SER B 1 27 ? 1.654 -25.312 -8.766 1 98.69 27 SER B C 1
ATOM 1498 O O . SER B 1 27 ? 2.209 -26.375 -8.484 1 98.69 27 SER B O 1
ATOM 1500 N N . PHE B 1 28 ? 2.275 -24.156 -8.836 1 98.81 28 PHE B N 1
ATOM 1501 C CA . PHE B 1 28 ? 3.691 -24.047 -8.508 1 98.81 28 PHE B CA 1
ATOM 1502 C C . PHE B 1 28 ? 3.953 -24.484 -7.07 1 98.81 28 PHE B C 1
ATOM 1504 O O . PHE B 1 28 ? 4.828 -25.312 -6.82 1 98.81 28 PHE B O 1
ATOM 1511 N N . LEU B 1 29 ? 3.189 -23.984 -6.09 1 98.62 29 LEU B N 1
ATOM 1512 C CA . LEU B 1 29 ? 3.379 -24.312 -4.68 1 98.62 29 LEU B CA 1
ATOM 1513 C C . LEU B 1 29 ? 3.115 -25.781 -4.414 1 98.62 29 LEU B C 1
ATOM 1515 O O . LEU B 1 29 ? 3.846 -26.422 -3.654 1 98.62 29 LEU B O 1
ATOM 1519 N N . ILE B 1 30 ? 2.088 -26.312 -5.074 1 98.56 30 ILE B N 1
ATOM 1520 C CA . ILE B 1 30 ? 1.781 -27.734 -4.945 1 98.56 30 ILE B CA 1
ATOM 1521 C C . ILE B 1 30 ? 2.959 -28.562 -5.449 1 98.56 30 ILE B C 1
ATOM 1523 O O . ILE B 1 30 ? 3.361 -29.531 -4.809 1 98.56 30 ILE B O 1
ATOM 1527 N N . SER B 1 31 ? 3.521 -28.172 -6.59 1 98.38 31 SER B N 1
ATOM 1528 C CA . SER B 1 31 ? 4.652 -28.891 -7.172 1 98.38 31 SER B CA 1
ATOM 1529 C C . SER B 1 31 ? 5.863 -28.844 -6.246 1 98.38 31 SER B C 1
ATOM 1531 O O . SER B 1 31 ? 6.773 -29.672 -6.371 1 98.38 31 SER B O 1
ATOM 1533 N N . LYS B 1 32 ? 5.922 -27.891 -5.367 1 98.06 32 LYS B N 1
ATOM 1534 C CA . LYS B 1 32 ? 7.02 -27.766 -4.414 1 98.06 32 LYS B CA 1
ATOM 1535 C C . LYS B 1 32 ? 6.688 -28.469 -3.1 1 98.06 32 LYS B C 1
ATOM 1537 O O . LYS B 1 32 ? 7.434 -28.344 -2.125 1 98.06 32 LYS B O 1
ATOM 1542 N N . GLY B 1 33 ? 5.547 -29.094 -3.025 1 97.94 33 GLY B N 1
ATOM 1543 C CA . GLY B 1 33 ? 5.215 -29.922 -1.879 1 97.94 33 GLY B CA 1
ATOM 1544 C C . GLY B 1 33 ? 4.32 -29.219 -0.874 1 97.94 33 GLY B C 1
ATOM 1545 O O . GLY B 1 33 ? 4.152 -29.703 0.251 1 97.94 33 GLY B O 1
ATOM 1546 N N . PHE B 1 34 ? 3.77 -28.094 -1.201 1 98.31 34 PHE B N 1
ATOM 1547 C CA . PHE B 1 34 ? 2.852 -27.422 -0.296 1 98.31 34 PHE B CA 1
ATOM 1548 C C . PHE B 1 34 ? 1.455 -28.016 -0.386 1 98.31 34 PHE B C 1
ATOM 1550 O O . PHE B 1 34 ? 1.014 -28.422 -1.465 1 98.31 34 PHE B O 1
ATOM 1557 N N . ASP B 1 35 ? 0.795 -28.047 0.732 1 98.12 35 ASP B N 1
ATOM 1558 C CA . ASP B 1 35 ? -0.651 -28.25 0.756 1 98.12 35 ASP B CA 1
ATOM 1559 C C . ASP B 1 35 ? -1.391 -26.938 0.484 1 98.12 35 ASP B C 1
ATOM 1561 O O . ASP B 1 35 ? -1.339 -26.016 1.293 1 98.12 35 ASP B O 1
ATOM 1565 N N . CYS B 1 36 ? -2.072 -26.922 -0.604 1 97.62 36 CYS B N 1
ATOM 1566 C CA . CYS B 1 36 ? -2.697 -25.672 -1.037 1 97.62 36 CYS B CA 1
ATOM 1567 C C . CYS B 1 36 ? -4.215 -25.781 -0.968 1 97.62 36 CYS B C 1
ATOM 1569 O O . CYS B 1 36 ? -4.801 -26.75 -1.445 1 97.62 36 CYS B O 1
ATOM 1571 N N . GLU B 1 37 ? -4.809 -24.781 -0.331 1 95.38 37 GLU B N 1
ATOM 1572 C CA . GLU B 1 37 ? -6.258 -24.656 -0.43 1 95.38 37 GLU B CA 1
ATOM 1573 C C . GLU B 1 37 ? -6.688 -24.344 -1.86 1 95.38 37 GLU B C 1
ATOM 1575 O O . GLU B 1 37 ? -5.883 -23.875 -2.668 1 95.38 37 GLU B O 1
ATOM 1580 N N . THR B 1 38 ? -7.973 -24.672 -2.146 1 94.38 38 THR B N 1
ATOM 1581 C CA . THR B 1 38 ? -8.477 -24.281 -3.457 1 94.38 38 THR B CA 1
ATOM 1582 C C . THR B 1 38 ? -8.359 -22.766 -3.658 1 94.38 38 THR B C 1
ATOM 1584 O O . THR B 1 38 ? -8.852 -21.984 -2.842 1 94.38 38 THR B O 1
ATOM 1587 N N . PRO B 1 39 ? -7.637 -22.422 -4.691 1 95.44 39 PRO B N 1
ATOM 1588 C CA . PRO B 1 39 ? -7.5 -20.984 -4.918 1 95.44 39 PRO B CA 1
ATOM 1589 C C . PRO B 1 39 ? -8.844 -20.297 -5.125 1 95.44 39 PRO B C 1
ATOM 1591 O O . PRO B 1 39 ? -9.766 -20.875 -5.707 1 95.44 39 PRO B O 1
ATOM 1594 N N . LEU B 1 40 ? -8.906 -19.062 -4.688 1 91.94 40 LEU B N 1
ATOM 1595 C CA . LEU B 1 40 ? -10.133 -18.297 -4.879 1 91.94 40 LEU B CA 1
ATOM 1596 C C . LEU B 1 40 ? -10.312 -17.922 -6.344 1 91.94 40 LEU B C 1
ATOM 1598 O O . LEU B 1 40 ? -9.328 -17.781 -7.078 1 91.94 40 LEU B O 1
ATOM 1602 N N . THR B 1 41 ? -11.562 -17.859 -6.688 1 88.69 41 THR B N 1
ATOM 1603 C CA . THR B 1 41 ? -11.914 -17.422 -8.031 1 88.69 41 THR B CA 1
ATOM 1604 C C . THR B 1 41 ? -12.945 -16.297 -7.973 1 88.69 41 THR B C 1
ATOM 1606 O O . THR B 1 41 ? -13.742 -16.219 -7.031 1 88.69 41 THR B O 1
ATOM 1609 N N . GLY B 1 42 ? -12.805 -15.414 -8.93 1 82.12 42 GLY B N 1
ATOM 1610 C CA . GLY B 1 42 ? -13.82 -14.375 -9.062 1 82.12 42 GLY B CA 1
ATOM 1611 C C . GLY B 1 42 ? -13.844 -13.414 -7.887 1 82.12 42 GLY B C 1
ATOM 1612 O O . GLY B 1 42 ? -12.812 -12.859 -7.508 1 82.12 42 GLY B O 1
ATOM 1613 N N . ARG B 1 43 ? -14.945 -13.25 -7.207 1 81.44 43 ARG B N 1
ATOM 1614 C CA . ARG B 1 43 ? -15.156 -12.211 -6.199 1 81.44 43 ARG B CA 1
ATOM 1615 C C . ARG B 1 43 ? -15.172 -12.812 -4.797 1 81.44 43 ARG B C 1
ATOM 1617 O O . ARG B 1 43 ? -15.695 -12.203 -3.863 1 81.44 43 ARG B O 1
ATOM 1624 N N . GLN B 1 44 ? -14.703 -14.031 -4.719 1 81.94 44 GLN B N 1
ATOM 1625 C CA . GLN B 1 44 ? -14.633 -14.648 -3.4 1 81.94 44 GLN B CA 1
ATOM 1626 C C . GLN B 1 44 ? -13.734 -13.852 -2.463 1 81.94 44 GLN B C 1
ATOM 1628 O O . GLN B 1 44 ? -12.734 -13.281 -2.895 1 81.94 44 GLN B O 1
ATOM 1633 N N . HIS B 1 45 ? -14.172 -13.961 -1.179 1 85.62 45 HIS B N 1
ATOM 1634 C CA . HIS B 1 45 ? -13.43 -13.18 -0.191 1 85.62 45 HIS B CA 1
ATOM 1635 C C . HIS B 1 45 ? -12.406 -14.039 0.534 1 85.62 45 HIS B C 1
ATOM 1637 O O . HIS B 1 45 ? -12.664 -15.203 0.845 1 85.62 45 HIS B O 1
ATOM 1643 N N . GLY B 1 46 ? -11.312 -13.461 0.811 1 91.88 46 GLY B N 1
ATOM 1644 C CA . GLY B 1 46 ? -10.258 -14.148 1.536 1 91.88 46 GLY B CA 1
ATOM 1645 C C . GLY B 1 46 ? -8.906 -14.07 0.845 1 91.88 46 GLY B C 1
ATOM 1646 O O . GLY B 1 46 ? -8.688 -13.203 0.002 1 91.88 46 GLY B O 1
ATOM 1647 N N . VAL B 1 47 ? -8.062 -14.945 1.243 1 96.25 47 VAL B N 1
ATOM 1648 C CA . VAL B 1 47 ? -6.719 -15.016 0.688 1 96.25 47 VAL B CA 1
ATOM 1649 C C . VAL B 1 47 ? -6.758 -15.711 -0.674 1 96.25 47 VAL B C 1
ATOM 1651 O O . VAL B 1 47 ? -7.281 -16.812 -0.8 1 96.25 47 VAL B O 1
ATOM 1654 N N . ASP B 1 48 ? -6.223 -15.086 -1.688 1 97.94 48 ASP B N 1
ATOM 1655 C CA . ASP B 1 48 ? -6.309 -15.578 -3.061 1 97.94 48 ASP B CA 1
ATOM 1656 C C . ASP B 1 48 ? -5.742 -16.984 -3.176 1 97.94 48 ASP B C 1
ATOM 1658 O O . ASP B 1 48 ? -6.371 -17.875 -3.762 1 97.94 48 ASP B O 1
ATOM 1662 N N . VAL B 1 49 ? -4.586 -17.266 -2.707 1 98.5 49 VAL B N 1
ATOM 1663 C CA . VAL B 1 49 ? -3.939 -18.578 -2.621 1 98.5 49 VAL B CA 1
ATOM 1664 C C . VAL B 1 49 ? -3.342 -18.766 -1.228 1 98.5 49 VAL B C 1
ATOM 1666 O O . VAL B 1 49 ? -2.551 -17.938 -0.767 1 98.5 49 VAL B O 1
ATOM 1669 N N . LYS B 1 50 ? -3.715 -19.734 -0.585 1 97.81 50 LYS B N 1
ATOM 1670 C CA . LYS B 1 50 ? -3.191 -20.094 0.729 1 97.81 50 LYS B CA 1
ATOM 1671 C C . LYS B 1 50 ? -2.607 -21.516 0.719 1 97.81 50 LYS B C 1
ATOM 1673 O O . LYS B 1 50 ? -3.23 -22.438 0.205 1 97.81 50 LYS B O 1
ATOM 1678 N N . ALA B 1 51 ? -1.437 -21.688 1.244 1 97.69 51 ALA B N 1
ATOM 1679 C CA . ALA B 1 51 ? -0.759 -22.984 1.265 1 97.69 51 ALA B CA 1
ATOM 1680 C C . ALA B 1 51 ? 0.08 -23.141 2.529 1 97.69 51 ALA B C 1
ATOM 1682 O O . ALA B 1 51 ? 0.352 -22.156 3.229 1 97.69 51 ALA B O 1
ATOM 1683 N N . LYS B 1 52 ? 0.422 -24.375 2.783 1 96.81 52 LYS B N 1
ATOM 1684 C CA . LYS B 1 52 ? 1.208 -24.656 3.979 1 96.81 52 LYS B CA 1
ATOM 1685 C C . LYS B 1 52 ? 2.172 -25.812 3.73 1 96.81 52 LYS B C 1
ATOM 1687 O O . LYS B 1 52 ? 1.842 -26.766 3.012 1 96.81 52 LYS B O 1
ATOM 1692 N N . LYS B 1 53 ? 3.283 -25.719 4.254 1 95.44 53 LYS B N 1
ATOM 1693 C CA . LYS B 1 53 ? 4.297 -26.766 4.289 1 95.44 53 LYS B CA 1
ATOM 1694 C C . LYS B 1 53 ? 5.07 -26.75 5.605 1 95.44 53 LYS B C 1
ATOM 1696 O O . LYS B 1 53 ? 5.652 -25.719 5.965 1 95.44 53 LYS B O 1
ATOM 1701 N N . ASN B 1 54 ? 4.984 -27.859 6.34 1 88.44 54 ASN B N 1
ATOM 1702 C CA . ASN B 1 54 ? 5.551 -27.891 7.684 1 88.44 54 ASN B CA 1
ATOM 1703 C C . ASN B 1 54 ? 4.926 -26.812 8.578 1 88.44 54 ASN B C 1
ATOM 1705 O O . ASN B 1 54 ? 3.701 -26.75 8.695 1 88.44 54 ASN B O 1
ATOM 1709 N N . ASN B 1 55 ? 5.68 -25.938 9.141 1 89.5 55 ASN B N 1
ATOM 1710 C CA . ASN B 1 55 ? 5.16 -24.906 10.047 1 89.5 55 ASN B CA 1
ATOM 1711 C C . ASN B 1 55 ? 5.137 -23.531 9.383 1 89.5 55 ASN B C 1
ATOM 1713 O O . ASN B 1 55 ? 5.012 -22.516 10.07 1 89.5 55 ASN B O 1
ATOM 1717 N N . VAL B 1 56 ? 5.152 -23.641 8.031 1 94.44 56 VAL B N 1
ATOM 1718 C CA . VAL B 1 56 ? 5.191 -22.375 7.32 1 94.44 56 VAL B CA 1
ATOM 1719 C C . VAL B 1 56 ? 3.922 -22.203 6.488 1 94.44 56 VAL B C 1
ATOM 1721 O O . VAL B 1 56 ? 3.535 -23.109 5.746 1 94.44 56 VAL B O 1
ATOM 1724 N N . SER B 1 57 ? 3.236 -21.094 6.699 1 96.31 57 SER B N 1
ATOM 1725 C CA . SER B 1 57 ? 2.07 -20.75 5.895 1 96.31 57 SER B CA 1
ATOM 1726 C C . SER B 1 57 ? 2.41 -19.672 4.875 1 96.31 57 SER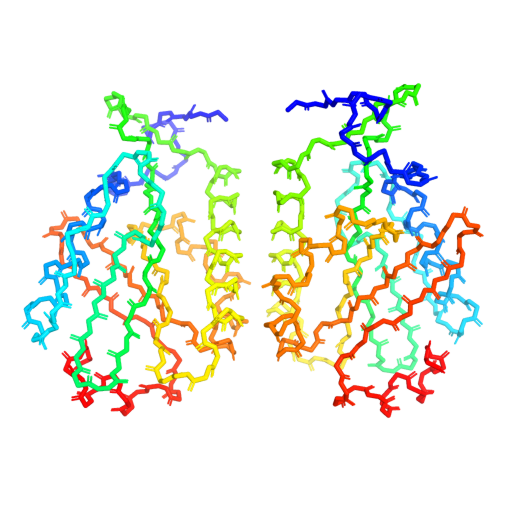 B C 1
ATOM 1728 O O . SER B 1 57 ? 3.201 -18.766 5.156 1 96.31 57 SER B O 1
ATOM 1730 N N . ILE B 1 58 ? 1.753 -19.812 3.766 1 97.38 58 ILE B N 1
ATOM 1731 C CA . ILE B 1 58 ? 1.939 -18.859 2.684 1 97.38 58 ILE B CA 1
ATOM 1732 C C . ILE B 1 58 ? 0.622 -18.141 2.393 1 97.38 58 ILE B C 1
ATOM 1734 O O . ILE B 1 58 ? -0.424 -18.781 2.262 1 97.38 58 ILE B O 1
ATOM 1738 N N . TYR B 1 59 ? 0.656 -16.859 2.387 1 98.12 59 TYR B N 1
ATOM 1739 C CA . TYR B 1 59 ? -0.453 -15.992 2.002 1 98.12 59 TYR B CA 1
ATOM 1740 C C . TYR B 1 59 ? -0.137 -15.242 0.712 1 98.12 59 TYR B C 1
ATOM 1742 O O . TYR B 1 59 ? 0.795 -14.43 0.667 1 98.12 59 TYR B O 1
ATOM 1750 N N . VAL B 1 60 ? -0.948 -15.516 -0.321 1 98.69 60 VAL B N 1
ATOM 1751 C CA . VAL B 1 60 ? -0.699 -14.891 -1.615 1 98.69 60 VAL B CA 1
ATOM 1752 C C . VAL B 1 60 ? -1.823 -13.906 -1.939 1 98.69 60 VAL B C 1
ATOM 1754 O O . VAL B 1 60 ? -3.002 -14.227 -1.766 1 98.69 60 VAL B O 1
ATOM 1757 N N . GLU B 1 61 ? -1.484 -12.75 -2.309 1 98.69 61 GLU B N 1
ATOM 1758 C CA . GLU B 1 61 ? -2.393 -11.805 -2.947 1 98.69 61 GLU B CA 1
ATOM 1759 C C . GLU B 1 61 ? -2.049 -11.617 -4.422 1 98.69 61 GLU B C 1
ATOM 1761 O O . GLU B 1 61 ? -0.967 -11.125 -4.758 1 98.69 61 GLU B O 1
ATOM 1766 N N . SER B 1 62 ? -2.996 -11.961 -5.289 1 98.62 62 SER B N 1
ATOM 1767 C CA . SER B 1 62 ? -2.746 -11.953 -6.727 1 98.62 62 SER B CA 1
ATOM 1768 C C . SER B 1 62 ? -3.412 -10.766 -7.402 1 98.62 62 SER B C 1
ATOM 1770 O O . SER B 1 62 ? -4.43 -10.258 -6.922 1 98.62 62 SER B O 1
ATOM 1772 N N . LYS B 1 63 ? -2.762 -10.328 -8.445 1 98.12 63 LYS B N 1
ATOM 1773 C CA . LYS B 1 63 ? -3.369 -9.398 -9.398 1 98.12 63 LYS B CA 1
ATOM 1774 C C . LYS B 1 63 ? -3.199 -9.898 -10.828 1 98.12 63 LYS B C 1
ATOM 1776 O O . LYS B 1 63 ? -2.283 -10.664 -11.117 1 98.12 63 LYS B O 1
ATOM 1781 N N . GLY B 1 64 ? -4.129 -9.516 -11.688 1 97.62 64 GLY B N 1
ATOM 1782 C CA . GLY B 1 64 ? -3.988 -9.703 -13.125 1 97.62 64 GLY B CA 1
ATOM 1783 C C . GLY B 1 64 ? -3.646 -8.422 -13.867 1 97.62 64 GLY B C 1
ATOM 1784 O O . GLY B 1 64 ? -3.533 -7.355 -13.258 1 97.62 64 GLY B O 1
ATOM 1785 N N . SER B 1 65 ? -3.473 -8.578 -15.211 1 96.81 65 SER B N 1
ATOM 1786 C CA . SER B 1 65 ? -3.26 -7.41 -16.062 1 96.81 65 SER B CA 1
ATOM 1787 C C . SER B 1 65 ? -4.547 -7 -16.766 1 96.81 65 SER B C 1
ATOM 1789 O O . SER B 1 65 ? -4.562 -6.023 -17.516 1 96.81 65 SER B O 1
ATOM 1791 N N . ARG B 1 66 ? -5.578 -7.773 -16.547 1 96.25 66 ARG B N 1
ATOM 1792 C CA . ARG B 1 66 ? -6.902 -7.512 -17.094 1 96.25 66 ARG B CA 1
ATOM 1793 C C . ARG B 1 66 ? -7.992 -8.078 -16.188 1 96.25 66 ARG B C 1
ATOM 1795 O O . ARG B 1 66 ? -7.723 -8.938 -15.344 1 96.25 66 ARG B O 1
ATOM 1802 N N . LYS B 1 67 ? -9.188 -7.566 -16.406 1 94 67 LYS B N 1
ATOM 1803 C CA . LYS B 1 67 ? -10.336 -8.094 -15.664 1 94 67 LYS B CA 1
ATOM 1804 C C . LYS B 1 67 ? -10.609 -9.547 -16.031 1 94 67 LYS B C 1
ATOM 1806 O O . LYS B 1 67 ? -10.375 -9.953 -17.172 1 94 67 LYS B O 1
ATOM 1811 N N . ASN B 1 68 ? -11.203 -10.242 -15.148 1 90.94 68 ASN B N 1
ATOM 1812 C CA . ASN B 1 68 ? -11.562 -11.625 -15.414 1 90.94 68 ASN B CA 1
ATOM 1813 C C . ASN B 1 68 ? -12.602 -11.734 -16.531 1 90.94 68 ASN B C 1
ATOM 1815 O O . ASN B 1 68 ? -12.586 -12.688 -17.312 1 90.94 68 ASN B O 1
ATOM 1819 N N . SER B 1 69 ? -13.43 -10.742 -16.578 1 87.62 69 SER B N 1
ATOM 1820 C CA . SER B 1 69 ? -14.516 -10.766 -17.547 1 87.62 69 SER B CA 1
ATOM 1821 C C . SER B 1 69 ? -14.125 -10.055 -18.844 1 87.62 69 SER B C 1
ATOM 1823 O O . SER B 1 69 ? -14.969 -9.805 -19.703 1 87.62 69 SER B O 1
ATOM 1825 N N . ALA B 1 70 ? -12.859 -9.641 -18.891 1 86.44 70 ALA B N 1
ATOM 1826 C CA . ALA B 1 70 ? -12.43 -8.852 -20.047 1 86.44 70 ALA B CA 1
ATOM 1827 C C . ALA B 1 70 ? -12.562 -9.648 -21.344 1 86.44 70 ALA B C 1
ATOM 1829 O O . ALA B 1 70 ? -12.266 -10.844 -21.375 1 86.44 70 ALA B O 1
ATOM 1830 N N . ALA B 1 71 ? -13.125 -8.984 -22.188 1 76.88 71 ALA B N 1
ATOM 1831 C CA . ALA B 1 71 ? -13.148 -9.547 -23.547 1 76.88 71 ALA B CA 1
ATOM 1832 C C . ALA B 1 71 ? -12 -9 -24.391 1 76.88 71 ALA B C 1
ATOM 1834 O O . ALA B 1 71 ? -11.539 -7.879 -24.172 1 76.88 71 ALA B O 1
ATOM 1835 N N . ASP B 1 72 ? -11.477 -9.875 -25.344 1 82.62 72 ASP B N 1
ATOM 1836 C CA . ASP B 1 72 ? -10.617 -9.422 -26.438 1 82.62 72 ASP B CA 1
ATOM 1837 C C . ASP B 1 72 ? -9.266 -8.945 -25.906 1 82.62 72 ASP B C 1
ATOM 1839 O O . ASP B 1 72 ? -8.57 -9.688 -25.219 1 82.62 72 ASP B O 1
ATOM 1843 N N . ASP B 1 73 ? -8.953 -7.664 -26.188 1 93.12 73 ASP B N 1
ATOM 1844 C CA . ASP B 1 73 ? -7.637 -7.062 -26.031 1 93.12 73 ASP B CA 1
ATOM 1845 C C . ASP B 1 73 ? -7.637 -6.02 -24.922 1 93.12 73 ASP B C 1
ATOM 1847 O O . ASP B 1 73 ? -6.766 -5.148 -24.875 1 93.12 73 ASP B O 1
ATOM 1851 N N . GLU B 1 74 ? -8.609 -6.152 -24.062 1 95.44 74 GLU B N 1
ATOM 1852 C CA . GLU B 1 74 ? -8.742 -5.164 -22.984 1 95.44 74 GLU B CA 1
ATOM 1853 C C . GLU B 1 74 ? -7.766 -5.441 -21.859 1 95.44 74 GLU B C 1
ATOM 1855 O O . GLU B 1 74 ? -7.652 -6.578 -21.391 1 95.44 74 GLU B O 1
ATOM 1860 N N . VAL B 1 75 ? -7.016 -4.367 -21.375 1 97.06 75 VAL B N 1
ATOM 1861 C CA . VAL B 1 75 ? -6.09 -4.473 -20.25 1 97.06 75 VAL B CA 1
ATOM 1862 C C . VAL B 1 75 ? -6.27 -3.275 -19.312 1 97.06 75 VAL B C 1
ATOM 1864 O O . VAL B 1 75 ? -6.918 -2.293 -19.672 1 97.06 75 VAL B O 1
ATOM 1867 N N . PHE B 1 76 ? -5.805 -3.359 -18.109 1 97 76 PHE B N 1
ATOM 1868 C CA . PHE B 1 76 ? -5.793 -2.232 -17.172 1 97 76 PHE B CA 1
ATOM 1869 C C . PHE B 1 76 ? -4.879 -1.124 -17.688 1 97 76 PHE B C 1
ATOM 1871 O O . PHE B 1 76 ? -3.805 -1.396 -18.234 1 97 76 PHE B O 1
ATOM 1878 N N . ASP B 1 77 ? -5.312 0.082 -17.531 1 96.25 77 ASP B N 1
ATOM 1879 C CA . ASP B 1 77 ? -4.402 1.186 -17.828 1 96.25 77 ASP B CA 1
ATOM 1880 C C . ASP B 1 77 ? -3.393 1.379 -16.703 1 96.25 77 ASP B C 1
ATOM 1882 O O . ASP B 1 77 ? -3.426 0.657 -15.695 1 96.25 77 ASP B O 1
ATOM 1886 N N . GLN B 1 78 ? -2.492 2.295 -16.828 1 95.56 78 GLN B N 1
ATOM 1887 C CA . GLN B 1 78 ? -1.395 2.48 -15.883 1 95.56 78 GLN B CA 1
ATOM 1888 C C . GLN B 1 78 ? -1.916 2.85 -14.5 1 95.56 78 GLN B C 1
ATOM 1890 O O . GLN B 1 78 ? -1.406 2.361 -13.484 1 95.56 78 GLN B O 1
ATOM 1895 N N . GLY B 1 79 ? -2.846 3.799 -14.438 1 95.69 79 GLY B N 1
ATOM 1896 C CA . GLY B 1 79 ? -3.438 4.168 -13.156 1 95.69 79 GLY B CA 1
ATOM 1897 C C . GLY B 1 79 ? -4.051 2.994 -12.422 1 95.69 79 GLY B C 1
ATOM 1898 O O . GLY B 1 79 ? -3.902 2.871 -11.203 1 95.69 79 GLY B O 1
ATOM 1899 N N . GLN B 1 80 ? -4.723 2.117 -13.141 1 96.56 80 GLN B N 1
ATOM 1900 C CA . GLN B 1 80 ? -5.312 0.921 -12.555 1 96.56 80 GLN B CA 1
ATOM 1901 C C . GLN B 1 80 ? -4.234 -0.022 -12.023 1 96.56 80 GLN B C 1
ATOM 1903 O O . GLN B 1 80 ? -4.391 -0.608 -10.953 1 96.56 80 GLN B O 1
ATOM 1908 N N . LEU B 1 81 ? -3.135 -0.173 -12.766 1 97.69 81 LEU B N 1
ATOM 1909 C CA . LEU B 1 81 ? -2.051 -1.043 -12.32 1 97.69 81 LEU B CA 1
ATOM 1910 C C . LEU B 1 81 ? -1.437 -0.526 -11.031 1 97.69 81 LEU B C 1
ATOM 1912 O O . LEU B 1 81 ? -1.125 -1.31 -10.125 1 97.69 81 LEU B O 1
ATOM 1916 N N . VAL B 1 82 ? -1.283 0.754 -10.953 1 97.38 82 VAL B N 1
ATOM 1917 C CA . VAL B 1 82 ? -0.754 1.37 -9.734 1 97.38 82 VAL B CA 1
ATOM 1918 C C . VAL B 1 82 ? -1.701 1.107 -8.57 1 97.38 82 VAL B C 1
ATOM 1920 O O . VAL B 1 82 ? -1.27 0.682 -7.496 1 97.38 82 VAL B O 1
ATOM 1923 N N . ASN B 1 83 ? -2.982 1.322 -8.805 1 97.38 83 ASN B N 1
ATOM 1924 C CA . ASN B 1 83 ? -3.98 1.088 -7.766 1 97.38 83 ASN B CA 1
ATOM 1925 C C . ASN B 1 83 ? -4 -0.374 -7.328 1 97.38 83 ASN B C 1
ATOM 1927 O O . ASN B 1 83 ? -4.117 -0.668 -6.137 1 97.38 83 ASN B O 1
ATOM 1931 N N . HIS B 1 84 ? -3.891 -1.233 -8.258 1 97.88 84 HIS B N 1
ATOM 1932 C CA . HIS B 1 84 ? -3.904 -2.66 -7.953 1 97.88 84 HIS B CA 1
ATOM 1933 C C . HIS B 1 84 ? -2.686 -3.059 -7.129 1 97.88 84 HIS B C 1
ATOM 1935 O O . HIS B 1 84 ? -2.807 -3.812 -6.16 1 97.88 84 HIS B O 1
ATOM 1941 N N . MET B 1 85 ? -1.556 -2.543 -7.492 1 98.62 85 MET B N 1
ATOM 1942 C CA . MET B 1 85 ? -0.347 -2.865 -6.738 1 98.62 85 MET B CA 1
ATOM 1943 C C . MET B 1 85 ? -0.42 -2.295 -5.324 1 98.62 85 MET B C 1
ATOM 1945 O O . MET B 1 85 ? -0.096 -2.982 -4.355 1 98.62 85 MET B O 1
ATOM 1949 N N . ALA B 1 86 ? -0.854 -1.083 -5.188 1 98.75 86 ALA B N 1
ATOM 1950 C CA . ALA B 1 86 ? -1.009 -0.466 -3.875 1 98.75 86 ALA B CA 1
ATOM 1951 C C . ALA B 1 86 ? -1.934 -1.294 -2.986 1 98.75 86 ALA B C 1
ATOM 1953 O O . ALA B 1 86 ? -1.608 -1.571 -1.829 1 98.75 86 ALA B O 1
ATOM 1954 N N . LYS B 1 87 ? -3.047 -1.688 -3.543 1 98.25 87 LYS B N 1
ATOM 1955 C CA . LYS B 1 87 ? -4.016 -2.473 -2.785 1 98.25 87 LYS B CA 1
ATOM 1956 C C . LYS B 1 87 ? -3.461 -3.85 -2.439 1 98.25 87 LYS B C 1
ATOM 1958 O O . LYS B 1 87 ? -3.754 -4.395 -1.373 1 98.25 87 LYS B O 1
ATOM 1963 N N . GLN B 1 88 ? -2.738 -4.418 -3.373 1 98.56 88 GLN B N 1
ATOM 1964 C CA . GLN B 1 88 ? -2.119 -5.719 -3.148 1 98.56 88 GLN B CA 1
ATOM 1965 C C . GLN B 1 88 ? -1.167 -5.676 -1.957 1 98.56 88 GLN B C 1
ATOM 1967 O O . GLN B 1 88 ? -1.265 -6.504 -1.048 1 98.56 88 GLN B O 1
ATOM 1972 N N . ILE B 1 89 ? -0.316 -4.719 -1.943 1 98.88 89 ILE B N 1
ATOM 1973 C CA . ILE B 1 89 ? 0.65 -4.562 -0.861 1 98.88 89 ILE B CA 1
ATOM 1974 C C . ILE B 1 89 ? -0.083 -4.277 0.447 1 98.88 89 ILE B C 1
ATOM 1976 O O . ILE B 1 89 ? 0.214 -4.883 1.479 1 98.88 89 ILE B O 1
ATOM 1980 N N . TYR B 1 90 ? -1.094 -3.43 0.371 1 98.75 90 TYR B N 1
ATOM 1981 C CA . TYR B 1 90 ? -1.889 -3.08 1.543 1 98.75 90 TYR B CA 1
ATOM 1982 C C . TYR B 1 90 ? -2.547 -4.316 2.145 1 98.75 90 TYR B C 1
ATOM 1984 O O . TYR B 1 90 ? -2.551 -4.492 3.365 1 98.75 90 TYR B O 1
ATOM 1992 N N . THR B 1 91 ? -3.057 -5.16 1.343 1 98.25 91 THR B N 1
ATOM 1993 C CA . THR B 1 91 ? -3.699 -6.387 1.803 1 98.25 91 THR B CA 1
ATOM 1994 C C . THR B 1 91 ? -2.688 -7.305 2.482 1 98.25 91 THR B C 1
ATOM 1996 O O . THR B 1 91 ? -2.971 -7.879 3.535 1 98.25 91 THR B O 1
ATOM 1999 N N . LEU B 1 92 ? -1.511 -7.426 1.921 1 98.44 92 LEU B N 1
ATOM 2000 C CA . LEU B 1 92 ? -0.485 -8.266 2.529 1 98.44 92 LEU B CA 1
ATOM 2001 C C . LEU B 1 92 ? -0.039 -7.691 3.871 1 98.44 92 LEU B C 1
ATOM 2003 O O . LEU B 1 92 ? 0.264 -8.445 4.801 1 98.44 92 LEU B O 1
ATOM 2007 N N . MET B 1 93 ? -0.007 -6.359 3.916 1 98.31 93 MET B N 1
ATOM 2008 C CA . MET B 1 93 ? 0.313 -5.73 5.195 1 98.31 93 MET B CA 1
ATOM 2009 C C . MET B 1 93 ? -0.723 -6.09 6.254 1 98.31 93 MET B C 1
ATOM 2011 O O . MET B 1 93 ? -0.374 -6.348 7.406 1 98.31 93 MET B O 1
ATOM 2015 N N . LYS B 1 94 ? -1.923 -6.121 5.871 1 97.75 94 LYS B N 1
ATOM 2016 C CA . LYS B 1 94 ? -2.979 -6.527 6.793 1 97.75 94 LYS B CA 1
ATOM 2017 C C . LYS B 1 94 ? -2.803 -7.977 7.23 1 97.75 94 LYS B C 1
ATOM 2019 O O . LYS B 1 94 ? -2.975 -8.305 8.406 1 97.75 94 LYS B O 1
ATOM 2024 N N . TYR B 1 95 ? -2.486 -8.836 6.234 1 97 95 TYR B N 1
ATOM 2025 C CA . TYR B 1 95 ? -2.254 -10.242 6.57 1 97 95 TYR B CA 1
ATOM 2026 C C . TYR B 1 95 ? -1.137 -10.375 7.594 1 97 95 TYR B C 1
ATOM 2028 O O . TYR B 1 95 ? -1.262 -11.133 8.562 1 97 95 TYR B O 1
ATOM 2036 N N . GLU B 1 96 ? -0.093 -9.688 7.324 1 96.56 96 GLU B N 1
ATOM 2037 C CA . GLU B 1 96 ? 1.063 -9.758 8.211 1 96.56 96 GLU B CA 1
ATOM 2038 C C . GLU B 1 96 ? 0.704 -9.297 9.625 1 96.56 96 GLU B C 1
ATOM 2040 O O . GLU B 1 96 ? 1.069 -9.953 10.602 1 96.56 96 GLU B O 1
ATOM 2045 N N . ALA B 1 97 ? -0.007 -8.219 9.719 1 94 97 ALA B N 1
ATOM 2046 C CA . ALA B 1 97 ? -0.392 -7.672 11.016 1 94 97 ALA B CA 1
ATOM 2047 C C . ALA B 1 97 ? -1.312 -8.633 11.766 1 94 97 ALA B C 1
ATOM 2049 O O . ALA B 1 97 ? -1.229 -8.758 12.992 1 94 97 ALA B O 1
ATOM 2050 N N . ALA B 1 98 ? -2.107 -9.289 11.039 1 93.19 98 ALA B N 1
ATOM 2051 C CA . ALA B 1 98 ? -3.111 -10.156 11.648 1 93.19 98 ALA B CA 1
ATOM 2052 C C . ALA B 1 98 ? -2.516 -11.516 12.008 1 93.19 98 ALA B C 1
ATOM 2054 O O . ALA B 1 98 ? -3.104 -12.266 12.789 1 93.19 98 ALA B O 1
ATOM 2055 N N . ASN B 1 99 ? -1.306 -11.891 11.43 1 89.12 99 ASN B N 1
ATOM 2056 C CA . ASN B 1 99 ? -0.747 -13.227 11.602 1 89.12 99 ASN B CA 1
ATOM 2057 C C . ASN B 1 99 ? 0.697 -13.172 12.094 1 89.12 99 ASN B C 1
ATOM 2059 O O . ASN B 1 99 ? 1.493 -14.062 11.797 1 89.12 99 ASN B O 1
ATOM 2063 N N . SER B 1 100 ? 1.111 -12.219 12.773 1 76.94 100 SER B N 1
ATOM 2064 C CA . SER B 1 100 ? 2.504 -11.93 13.102 1 76.94 100 SER B CA 1
ATOM 2065 C C . SER B 1 100 ? 3.086 -12.984 14.031 1 76.94 100 SER B C 1
ATOM 2067 O O . SER B 1 100 ? 4.305 -13.109 14.156 1 76.94 100 SER B O 1
ATOM 2069 N N . GLU B 1 101 ? 2.4 -13.75 14.508 1 70 101 GLU B N 1
ATOM 2070 C CA . GLU B 1 101 ? 2.869 -14.703 15.508 1 70 101 GLU B CA 1
ATOM 2071 C C . GLU B 1 101 ? 3.441 -15.953 14.844 1 70 101 GLU B C 1
ATOM 2073 O O . GLU B 1 101 ? 4.082 -16.781 15.508 1 70 101 GLU B O 1
ATOM 2078 N N . TRP B 1 102 ? 3.457 -16.078 13.523 1 67.44 102 TRP B N 1
ATOM 2079 C CA . TRP B 1 102 ? 3.812 -17.344 12.891 1 67.44 102 TRP B CA 1
ATOM 2080 C C . TRP B 1 102 ? 4.848 -17.125 11.789 1 67.44 102 TRP B C 1
ATOM 2082 O O . TRP B 1 102 ? 5.129 -15.992 11.414 1 67.44 102 TRP B O 1
ATOM 2092 N N . ASP B 1 103 ? 5.508 -18.219 11.445 1 83.75 103 ASP B N 1
ATOM 2093 C CA . ASP B 1 103 ? 6.418 -18.219 10.305 1 83.75 103 ASP B CA 1
ATOM 2094 C C . ASP B 1 103 ? 5.648 -18.188 8.992 1 83.75 103 ASP B C 1
ATOM 2096 O O . ASP B 1 103 ? 5.449 -19.219 8.352 1 83.75 103 ASP B O 1
ATOM 2100 N N . ASN B 1 104 ? 5.121 -17.031 8.641 1 95.19 104 ASN B N 1
ATOM 2101 C CA . ASN B 1 104 ? 4.332 -16.875 7.426 1 95.19 104 ASN B CA 1
ATOM 2102 C C . ASN B 1 104 ? 5.105 -16.141 6.34 1 95.19 104 ASN B C 1
ATOM 2104 O O . ASN B 1 104 ? 6 -15.344 6.641 1 95.19 104 ASN B O 1
ATOM 2108 N N . ILE B 1 105 ? 4.883 -16.547 5.188 1 97.5 105 ILE B N 1
ATOM 2109 C CA . ILE B 1 105 ? 5.43 -15.875 4.016 1 97.5 105 ILE B CA 1
ATOM 2110 C C . ILE B 1 105 ? 4.309 -15.156 3.262 1 97.5 105 ILE B C 1
ATOM 2112 O O . ILE B 1 105 ? 3.254 -15.75 3.006 1 97.5 105 ILE B O 1
ATOM 2116 N N . TYR B 1 106 ? 4.473 -13.953 2.936 1 98.19 106 TYR B N 1
ATOM 2117 C CA . TYR B 1 106 ? 3.504 -13.125 2.219 1 98.19 106 TYR B CA 1
ATOM 2118 C C . TYR B 1 106 ? 3.984 -12.828 0.803 1 98.19 106 TYR B C 1
ATOM 2120 O O . TYR B 1 106 ? 5.129 -12.414 0.604 1 98.19 106 TYR B O 1
ATOM 2128 N N . ILE B 1 107 ? 3.08 -13.031 -0.198 1 98.75 107 ILE B N 1
ATOM 2129 C CA . ILE B 1 107 ? 3.539 -13.062 -1.583 1 98.75 107 ILE B CA 1
ATOM 2130 C C . ILE B 1 107 ? 2.654 -12.148 -2.436 1 98.75 107 ILE B C 1
ATOM 2132 O O . ILE B 1 107 ? 1.426 -12.25 -2.389 1 98.75 107 ILE B O 1
ATOM 2136 N N . LEU B 1 108 ? 3.242 -11.25 -3.158 1 98.88 108 LEU B N 1
ATOM 2137 C CA . LEU B 1 108 ? 2.602 -10.602 -4.293 1 98.88 108 LEU B CA 1
ATOM 2138 C C . LEU B 1 108 ? 2.721 -11.453 -5.551 1 98.88 108 LEU B C 1
ATOM 2140 O O . LEU B 1 108 ? 3.83 -11.773 -5.988 1 98.88 108 LEU B O 1
ATOM 2144 N N . ALA B 1 109 ? 1.659 -11.844 -6.145 1 98.94 109 ALA B N 1
ATOM 2145 C CA . ALA B 1 109 ? 1.703 -12.609 -7.391 1 98.94 109 ALA B CA 1
ATOM 2146 C C . ALA B 1 109 ? 1.134 -11.805 -8.547 1 98.94 109 ALA B C 1
ATOM 2148 O O . ALA B 1 109 ? 0.017 -11.289 -8.469 1 98.94 109 ALA B O 1
ATOM 2149 N N . ASN B 1 110 ? 1.877 -11.656 -9.602 1 98.88 110 ASN B N 1
ATOM 2150 C CA . ASN B 1 110 ? 1.523 -10.836 -10.758 1 98.88 110 ASN B CA 1
ATOM 2151 C C . ASN B 1 110 ? 1.99 -11.477 -12.062 1 98.88 110 ASN B C 1
ATOM 2153 O O . ASN B 1 110 ? 2.98 -12.211 -12.078 1 98.88 110 ASN B O 1
ATOM 2157 N N . PRO B 1 111 ? 1.271 -11.148 -13.188 1 98.88 111 PRO B N 1
ATOM 2158 C CA . PRO B 1 111 ? 1.9 -11.484 -14.469 1 98.88 111 PRO B CA 1
ATOM 2159 C C . PRO B 1 111 ? 3.236 -10.781 -14.672 1 98.88 111 PRO B C 1
ATOM 2161 O O . PRO B 1 111 ? 3.389 -9.617 -14.289 1 98.88 111 PRO B O 1
ATOM 2164 N N . ASP B 1 112 ? 4.098 -11.484 -15.281 1 98.81 112 ASP B N 1
ATOM 2165 C CA . ASP B 1 112 ? 5.414 -10.922 -15.562 1 98.81 112 ASP B CA 1
ATOM 2166 C C . ASP B 1 112 ? 5.391 -10.062 -16.828 1 98.81 112 ASP B C 1
ATOM 2168 O O . ASP B 1 112 ? 5.941 -10.453 -17.859 1 98.81 112 ASP B O 1
ATOM 2172 N N . ILE B 1 113 ? 4.879 -8.906 -16.688 1 98.44 113 ILE B N 1
ATOM 2173 C CA . ILE B 1 113 ? 4.859 -7.992 -17.828 1 98.44 113 ILE B CA 1
ATOM 2174 C C . ILE B 1 113 ? 5.559 -6.688 -17.453 1 98.44 113 ILE B C 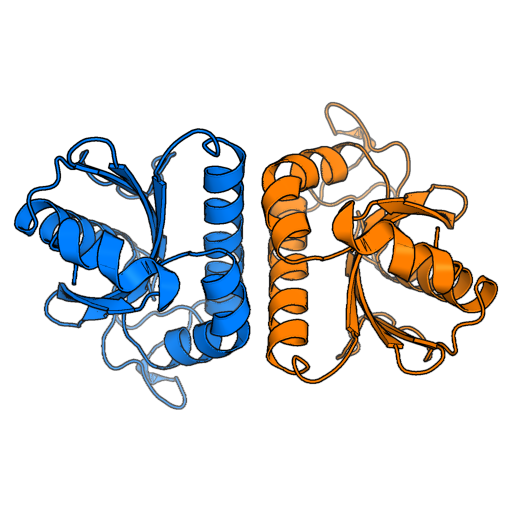1
ATOM 2176 O O . ILE B 1 113 ? 5.613 -6.32 -16.281 1 98.44 113 ILE B O 1
ATOM 2180 N N . GLU B 1 114 ? 6 -6.008 -18.359 1 98.25 114 GLU B N 1
ATOM 2181 C CA . GLU B 1 114 ? 6.895 -4.867 -18.172 1 98.25 114 GLU B CA 1
ATOM 2182 C C . GLU B 1 114 ? 6.219 -3.768 -17.359 1 98.25 114 GLU B C 1
ATOM 2184 O O . GLU B 1 114 ? 6.816 -3.213 -16.438 1 98.25 114 GLU B O 1
ATOM 2189 N N . ARG B 1 115 ? 4.969 -3.396 -17.672 1 97.88 115 ARG B N 1
ATOM 2190 C CA . ARG B 1 115 ? 4.297 -2.293 -16.984 1 97.88 115 ARG B CA 1
ATOM 2191 C C . ARG B 1 115 ? 4.145 -2.578 -15.5 1 97.88 115 ARG B C 1
ATOM 2193 O O . ARG B 1 115 ? 4.25 -1.668 -14.68 1 97.88 115 ARG B O 1
ATOM 2200 N N . ILE B 1 116 ? 3.932 -3.85 -15.109 1 98.62 116 ILE B N 1
ATOM 2201 C CA . ILE B 1 116 ? 3.781 -4.199 -13.703 1 98.62 116 ILE B CA 1
ATOM 2202 C C . ILE B 1 116 ? 5.156 -4.246 -13.039 1 98.62 116 ILE B C 1
ATOM 2204 O O . ILE B 1 116 ? 5.316 -3.795 -11.898 1 98.62 116 ILE B O 1
ATOM 2208 N N . ARG B 1 117 ? 6.191 -4.719 -13.742 1 98.62 117 ARG B N 1
ATOM 2209 C CA . ARG B 1 117 ? 7.551 -4.719 -13.219 1 98.62 117 ARG B CA 1
ATOM 2210 C C . ARG B 1 117 ? 8.031 -3.301 -12.938 1 98.62 117 ARG B C 1
ATOM 2212 O O . ARG B 1 117 ? 8.664 -3.047 -11.906 1 98.62 117 ARG B O 1
ATOM 2219 N N . ILE B 1 118 ? 7.723 -2.436 -13.828 1 98.12 118 ILE B N 1
ATOM 2220 C CA . ILE B 1 118 ? 8.125 -1.044 -13.656 1 98.12 118 ILE B CA 1
ATOM 2221 C C . ILE B 1 118 ? 7.539 -0.491 -12.359 1 98.12 118 ILE B C 1
ATOM 2223 O O . ILE B 1 118 ? 8.242 0.142 -11.57 1 98.12 118 ILE B O 1
ATOM 2227 N N . GLU B 1 119 ? 6.258 -0.734 -12.148 1 98.19 119 GLU B N 1
ATOM 2228 C CA . GLU B 1 119 ? 5.609 -0.238 -10.938 1 98.19 119 GLU B CA 1
ATOM 2229 C C . GLU B 1 119 ? 6.184 -0.904 -9.695 1 98.19 119 GLU B C 1
ATOM 2231 O O . GLU B 1 119 ? 6.434 -0.238 -8.688 1 98.19 119 GLU B O 1
ATOM 2236 N N . TYR B 1 120 ? 6.43 -2.195 -9.781 1 98.75 120 TYR B N 1
ATOM 2237 C CA . TYR B 1 120 ? 7 -2.924 -8.648 1 98.75 120 TYR B CA 1
ATOM 2238 C C . TYR B 1 120 ? 8.383 -2.381 -8.289 1 98.75 120 TYR B C 1
ATOM 2240 O O . TYR B 1 120 ? 8.703 -2.229 -7.109 1 98.75 120 TYR B O 1
ATOM 2248 N N . ASN B 1 121 ? 9.172 -2.117 -9.281 1 98.5 121 ASN B N 1
ATOM 2249 C CA . ASN B 1 121 ? 10.547 -1.686 -9.055 1 98.5 121 ASN B CA 1
ATOM 2250 C C . ASN B 1 121 ? 10.602 -0.36 -8.297 1 98.5 121 ASN B C 1
ATOM 2252 O O . ASN B 1 121 ? 11.586 -0.067 -7.621 1 98.5 121 ASN B O 1
ATOM 2256 N N . LYS B 1 122 ? 9.555 0.388 -8.359 1 98.12 122 LYS B N 1
ATOM 2257 C CA . LYS B 1 122 ? 9.5 1.661 -7.645 1 98.12 122 LYS B CA 1
ATOM 2258 C C . LYS B 1 122 ? 9.375 1.444 -6.141 1 98.12 122 LYS B C 1
ATOM 2260 O O . LYS B 1 122 ? 9.672 2.342 -5.352 1 98.12 122 LYS B O 1
ATOM 2265 N N . VAL B 1 123 ? 8.867 0.248 -5.75 1 98.25 123 VAL B N 1
ATOM 2266 C CA . VAL B 1 123 ? 8.633 0.023 -4.324 1 98.25 123 VAL B CA 1
ATOM 2267 C C . VAL B 1 123 ? 9.359 -1.241 -3.875 1 98.25 123 VAL B C 1
ATOM 2269 O O . VAL B 1 123 ? 9.172 -1.704 -2.746 1 98.25 123 VAL B O 1
ATOM 2272 N N . LYS B 1 124 ? 10.188 -1.834 -4.707 1 98 124 LYS B N 1
ATOM 2273 C CA . LYS B 1 124 ? 10.852 -3.107 -4.453 1 98 124 LYS B CA 1
ATOM 2274 C C . LYS B 1 124 ? 11.617 -3.076 -3.131 1 98 124 LYS B C 1
ATOM 2276 O O . LYS B 1 124 ? 11.508 -4.004 -2.326 1 98 124 LYS B O 1
ATOM 2281 N N . ASN B 1 125 ? 12.305 -2.025 -2.91 1 95.81 125 ASN B N 1
ATOM 2282 C CA . ASN B 1 125 ? 13.133 -1.937 -1.708 1 95.81 125 ASN B CA 1
ATOM 2283 C C . ASN B 1 125 ? 12.289 -2.057 -0.441 1 95.81 125 ASN B C 1
ATOM 2285 O O . ASN B 1 125 ? 12.617 -2.83 0.458 1 95.81 125 ASN B O 1
ATOM 2289 N N . THR B 1 126 ? 11.188 -1.348 -0.377 1 96.88 126 THR B N 1
ATOM 2290 C CA . THR B 1 126 ? 10.336 -1.352 0.809 1 96.88 126 THR B CA 1
ATOM 2291 C C . THR B 1 126 ? 9.57 -2.666 0.92 1 96.88 126 THR B C 1
ATOM 2293 O O . THR B 1 126 ? 9.352 -3.17 2.023 1 96.88 126 THR B O 1
ATOM 2296 N N . VAL B 1 127 ? 9.195 -3.258 -0.23 1 98.19 127 VAL B N 1
ATOM 2297 C CA . VAL B 1 127 ? 8.57 -4.574 -0.233 1 98.19 127 VAL B CA 1
ATOM 2298 C C . VAL B 1 127 ? 9.523 -5.605 0.359 1 98.19 127 VAL B C 1
ATOM 2300 O O . VAL B 1 127 ? 9.125 -6.434 1.183 1 98.19 127 VAL B O 1
ATOM 2303 N N . GLN B 1 128 ? 10.758 -5.48 -0.011 1 97.06 128 GLN B N 1
ATOM 2304 C CA . GLN B 1 128 ? 11.766 -6.418 0.485 1 97.06 128 GLN B CA 1
ATOM 2305 C C . GLN B 1 128 ? 12.055 -6.18 1.964 1 97.06 128 GLN B C 1
ATOM 2307 O O . GLN B 1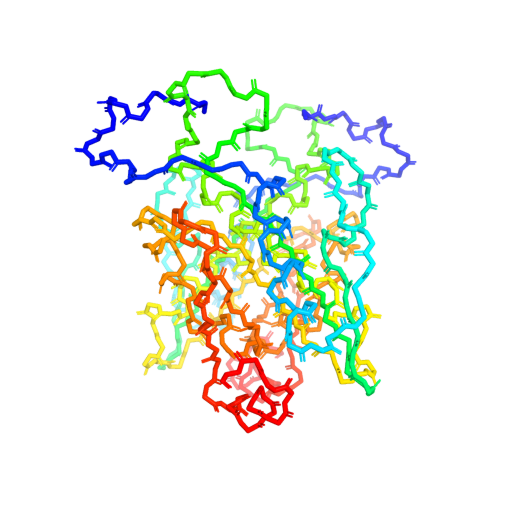 128 ? 12.305 -7.125 2.713 1 97.06 128 GLN B O 1
ATOM 2312 N N . LYS B 1 129 ? 12.016 -4.941 2.408 1 95.38 129 LYS B N 1
ATOM 2313 C CA . LYS B 1 129 ? 12.164 -4.645 3.83 1 95.38 129 LYS B CA 1
ATOM 2314 C C . LYS B 1 129 ? 11.062 -5.32 4.648 1 95.38 129 LYS B C 1
ATOM 2316 O O . LYS B 1 129 ? 11.297 -5.734 5.785 1 95.38 129 LYS B O 1
ATOM 2321 N N . LEU B 1 130 ? 9.906 -5.43 4.074 1 96.94 130 LEU B N 1
ATOM 2322 C CA . LEU B 1 130 ? 8.781 -6.07 4.75 1 96.94 130 LEU B CA 1
ATOM 2323 C C . LEU B 1 130 ? 8.875 -7.59 4.641 1 96.94 130 LEU B C 1
ATOM 2325 O O . LEU B 1 130 ? 8.023 -8.305 5.164 1 96.94 130 LEU B O 1
ATOM 2329 N N . GLN B 1 131 ? 9.867 -8.055 3.879 1 96.81 131 GLN B N 1
ATOM 2330 C CA . GLN B 1 131 ? 10.117 -9.477 3.662 1 96.81 131 GLN B CA 1
ATOM 2331 C C . GLN B 1 131 ? 8.977 -10.125 2.891 1 96.81 131 GLN B C 1
ATOM 2333 O O . GLN B 1 131 ? 8.594 -11.258 3.176 1 96.81 131 GLN B O 1
ATOM 2338 N N . PHE B 1 132 ? 8.383 -9.352 2.035 1 98.38 132 PHE B N 1
ATOM 2339 C CA . PHE B 1 132 ? 7.418 -9.93 1.101 1 98.38 132 PHE B CA 1
ATOM 2340 C C . PHE B 1 132 ? 8.133 -10.516 -0.115 1 98.38 132 PHE B C 1
ATOM 2342 O O . PHE B 1 132 ? 9.148 -9.984 -0.558 1 98.38 132 PHE B O 1
ATOM 2349 N N . VAL B 1 133 ? 7.617 -11.586 -0.61 1 98.62 133 VAL B N 1
ATOM 2350 C CA . VAL B 1 133 ? 8.141 -12.266 -1.789 1 98.62 133 VAL B CA 1
ATOM 2351 C C . VAL B 1 133 ? 7.281 -11.93 -3.006 1 98.62 133 VAL B C 1
ATOM 2353 O O . VAL B 1 133 ? 6.074 -11.703 -2.877 1 98.62 133 VAL B O 1
ATOM 2356 N N . CYS B 1 134 ? 7.895 -11.844 -4.148 1 98.81 134 CYS B N 1
ATOM 2357 C CA . CYS B 1 134 ? 7.148 -11.641 -5.387 1 98.81 134 CYS B CA 1
ATOM 2358 C C . CYS B 1 134 ? 7.215 -12.883 -6.273 1 98.81 134 CYS B C 1
ATOM 2360 O O . CYS B 1 134 ? 8.289 -13.461 -6.449 1 98.81 134 CYS B O 1
ATOM 2362 N N . MET B 1 135 ? 6.09 -13.305 -6.746 1 98.94 135 MET B N 1
ATOM 2363 C CA . MET B 1 135 ? 6.016 -14.352 -7.762 1 98.94 135 MET B CA 1
ATOM 2364 C C . MET B 1 135 ? 5.539 -13.781 -9.094 1 98.94 135 MET B C 1
ATOM 2366 O O . MET B 1 135 ? 4.445 -13.219 -9.18 1 98.94 135 MET B O 1
ATOM 2370 N N . TRP B 1 136 ? 6.352 -13.961 -10.086 1 98.94 136 TRP B N 1
ATOM 2371 C CA . TRP B 1 136 ? 6.098 -13.492 -11.438 1 98.94 136 TRP B CA 1
ATOM 2372 C C . TRP B 1 136 ? 5.645 -14.641 -12.336 1 98.94 136 TRP B C 1
ATOM 2374 O O . TRP B 1 136 ? 6.422 -15.555 -12.625 1 98.94 136 TRP B O 1
ATOM 2384 N N . VAL B 1 137 ? 4.418 -14.547 -12.781 1 98.94 137 VAL B N 1
ATOM 2385 C CA . VAL B 1 137 ? 3.865 -15.625 -13.602 1 98.94 137 VAL B CA 1
ATOM 2386 C C . VAL B 1 137 ? 4.137 -15.336 -15.078 1 98.94 137 VAL B C 1
ATOM 2388 O O . VAL B 1 137 ? 3.801 -14.266 -15.578 1 98.94 137 VAL B O 1
ATOM 2391 N N . GLN B 1 138 ? 4.719 -16.312 -15.703 1 98.88 138 GLN B N 1
ATOM 2392 C CA . GLN B 1 138 ? 5.074 -16.203 -17.109 1 98.88 138 GLN B CA 1
ATOM 2393 C C . GLN B 1 138 ? 3.904 -16.594 -18.016 1 98.88 138 GLN B C 1
ATOM 2395 O O . GLN B 1 138 ? 2.898 -17.125 -17.531 1 98.88 138 GLN B O 1
ATOM 2400 N N . SER B 1 139 ? 4.082 -16.344 -19.344 1 98.44 139 SER B N 1
ATOM 2401 C CA . SER B 1 139 ? 3.027 -16.625 -20.312 1 98.44 139 SER B CA 1
ATOM 2402 C C . SER B 1 139 ? 2.684 -18.109 -20.359 1 98.44 139 SER B C 1
ATOM 2404 O O . SER B 1 139 ? 1.555 -18.469 -20.672 1 98.44 139 SER B O 1
ATOM 2406 N N . ASP B 1 140 ? 3.6 -18.953 -20.016 1 98.44 140 ASP B N 1
ATOM 2407 C CA . ASP B 1 140 ? 3.365 -20.391 -20.031 1 98.44 140 ASP B CA 1
ATOM 2408 C C . ASP B 1 140 ? 2.99 -20.922 -18.656 1 98.44 140 ASP B C 1
ATOM 2410 O O . ASP B 1 140 ? 3.076 -22.125 -18.391 1 98.44 140 ASP B O 1
ATOM 2414 N N . ASN B 1 141 ? 2.732 -20.031 -17.688 1 98.31 141 ASN B N 1
ATOM 2415 C CA . ASN B 1 141 ? 2.23 -20.297 -16.344 1 98.31 141 ASN B CA 1
ATOM 2416 C C . ASN B 1 141 ? 3.342 -20.766 -15.406 1 98.31 141 ASN B C 1
ATOM 2418 O O . ASN B 1 141 ? 3.072 -21.203 -14.289 1 98.31 141 ASN B O 1
ATOM 2422 N N . THR B 1 142 ? 4.621 -20.719 -15.93 1 98.56 142 THR B N 1
ATOM 2423 C CA . THR B 1 142 ? 5.707 -20.938 -14.977 1 98.56 142 THR B CA 1
ATOM 2424 C C . THR B 1 142 ? 5.879 -19.734 -14.062 1 98.56 142 THR B C 1
ATOM 2426 O O . THR B 1 142 ? 5.422 -18.625 -14.383 1 98.56 142 THR B O 1
ATOM 2429 N N . VAL B 1 143 ? 6.492 -19.953 -12.906 1 98.88 143 VAL B N 1
ATOM 2430 C CA . VAL B 1 143 ? 6.586 -18.922 -11.883 1 98.88 143 VAL B CA 1
ATOM 2431 C C . VAL B 1 143 ? 8.055 -18.609 -11.586 1 98.88 143 VAL B C 1
ATOM 2433 O O . VAL B 1 143 ? 8.859 -19.531 -11.383 1 98.88 143 VAL B O 1
ATOM 2436 N N . ILE B 1 144 ? 8.414 -17.344 -11.633 1 98.81 144 ILE B N 1
ATOM 2437 C CA . ILE B 1 144 ? 9.719 -16.859 -11.195 1 98.81 144 ILE B CA 1
ATOM 2438 C C . ILE B 1 144 ? 9.586 -16.188 -9.836 1 98.81 144 ILE B C 1
ATOM 2440 O O . ILE B 1 144 ? 8.719 -15.32 -9.641 1 98.81 144 ILE B O 1
ATOM 2444 N N . VAL B 1 145 ? 10.461 -16.594 -8.93 1 98.75 145 VAL B N 1
ATOM 2445 C CA . VAL B 1 145 ? 10.383 -16.078 -7.566 1 98.75 145 VAL B CA 1
ATOM 2446 C C . VAL B 1 145 ? 11.445 -14.992 -7.363 1 98.75 145 VAL B C 1
ATOM 2448 O O . VAL B 1 145 ? 12.609 -15.18 -7.723 1 98.75 145 VAL B O 1
ATOM 2451 N N . GLU B 1 146 ? 11.047 -13.859 -6.91 1 98.62 146 GLU B N 1
ATOM 2452 C CA . GLU B 1 146 ? 11.906 -12.758 -6.488 1 98.62 146 GLU B CA 1
ATOM 2453 C C . GLU B 1 146 ? 11.727 -12.453 -5.008 1 98.62 146 GLU B C 1
ATOM 2455 O O . GLU B 1 146 ? 10.609 -12.172 -4.559 1 98.62 146 GLU B O 1
ATOM 2460 N N . ASN B 1 147 ? 12.797 -12.531 -4.254 1 98.19 147 ASN B N 1
ATOM 2461 C CA . ASN B 1 147 ? 12.688 -12.438 -2.803 1 98.19 147 ASN B CA 1
ATOM 2462 C C . ASN B 1 147 ? 13.836 -11.633 -2.203 1 98.19 147 ASN B C 1
ATOM 2464 O O . ASN B 1 147 ? 14.859 -11.43 -2.852 1 98.19 147 ASN B O 1
ATOM 2468 N N . PRO B 1 148 ? 13.547 -11.086 -1.018 1 97.31 148 PRO B N 1
ATOM 2469 C CA . PRO B 1 148 ? 14.695 -10.508 -0.32 1 97.31 148 PRO B CA 1
ATOM 2470 C C . PRO B 1 148 ? 15.797 -11.523 -0.037 1 97.31 148 PRO B C 1
ATOM 2472 O O . PRO B 1 148 ? 15.5 -12.68 0.292 1 97.31 148 PRO B O 1
ATOM 2475 N N . LYS B 1 149 ? 16.984 -11.094 -0.104 1 96.69 149 LYS B N 1
ATOM 2476 C CA . LYS B 1 149 ? 18.125 -11.969 0.096 1 96.69 149 LYS B CA 1
ATOM 2477 C C . LYS B 1 149 ? 18.062 -12.648 1.461 1 96.69 149 LYS B C 1
ATOM 2479 O O . LYS B 1 149 ? 18.484 -13.805 1.604 1 96.69 149 LYS B O 1
ATOM 2484 N N . SER B 1 150 ? 17.562 -11.969 2.422 1 96.31 150 SER B N 1
ATOM 2485 C CA . SER B 1 150 ? 17.484 -12.484 3.787 1 96.31 150 SER B CA 1
ATOM 2486 C C . SER B 1 150 ? 16.594 -13.711 3.869 1 96.31 150 SER B C 1
ATOM 2488 O O . SER B 1 150 ? 16.641 -14.453 4.855 1 96.31 150 SER B O 1
ATOM 2490 N N . MET B 1 151 ? 15.805 -13.906 2.814 1 96.5 151 MET B N 1
ATOM 2491 C CA . MET B 1 151 ? 14.859 -15.023 2.852 1 96.5 151 MET B CA 1
ATOM 2492 C C . MET B 1 151 ? 15.367 -16.188 2.004 1 96.5 151 MET B C 1
ATOM 2494 O O . MET B 1 151 ? 14.703 -17.219 1.9 1 96.5 151 MET B O 1
ATOM 2498 N N . ASP B 1 152 ? 16.516 -16.094 1.486 1 97.12 152 ASP B N 1
ATOM 2499 C CA . ASP B 1 152 ? 17.062 -17.094 0.567 1 97.12 152 ASP B CA 1
ATOM 2500 C C . ASP B 1 152 ? 17.078 -18.484 1.208 1 97.12 152 ASP B C 1
ATOM 2502 O O . ASP B 1 152 ? 16.562 -19.438 0.631 1 97.12 152 ASP B O 1
ATOM 2506 N N . ASN B 1 153 ? 17.609 -18.609 2.371 1 96.06 153 ASN B N 1
ATOM 2507 C CA . ASN B 1 153 ? 17.75 -19.922 3.018 1 96.06 153 ASN B CA 1
ATOM 2508 C C . ASN B 1 153 ? 16.391 -20.547 3.316 1 96.06 153 ASN B C 1
ATOM 2510 O O . ASN B 1 153 ? 16.188 -21.734 3.078 1 96.06 153 ASN B O 1
ATOM 2514 N N . LEU B 1 154 ? 15.547 -19.719 3.828 1 94.94 154 LEU B N 1
ATOM 2515 C CA . LEU B 1 154 ? 14.211 -20.203 4.145 1 94.94 154 LEU B CA 1
ATOM 2516 C C . LEU B 1 154 ? 13.516 -20.734 2.893 1 94.94 154 LEU B C 1
ATOM 2518 O O . LEU B 1 154 ? 12.969 -21.828 2.896 1 94.94 154 LEU B O 1
ATOM 2522 N N . LEU B 1 155 ? 13.539 -19.953 1.823 1 96.81 155 LEU B N 1
ATOM 2523 C CA . LEU B 1 155 ? 12.836 -20.312 0.597 1 96.81 155 LEU B CA 1
ATOM 2524 C C . LEU B 1 155 ? 13.508 -21.5 -0.078 1 96.81 155 LEU B C 1
ATOM 2526 O O . LEU B 1 155 ? 12.828 -22.328 -0.697 1 96.81 155 LEU B O 1
ATOM 2530 N N . PHE B 1 156 ? 14.773 -21.562 0.027 1 96.94 156 PHE B N 1
ATOM 2531 C CA . PHE B 1 156 ? 15.5 -22.719 -0.478 1 96.94 156 PHE B CA 1
ATOM 2532 C C . PHE B 1 156 ? 15.086 -23.984 0.274 1 96.94 156 PHE B C 1
ATOM 2534 O O . PHE B 1 156 ? 14.805 -25.016 -0.341 1 96.94 156 PHE B O 1
ATOM 2541 N N . ASP B 1 157 ? 15.055 -23.922 1.582 1 95.81 157 ASP B N 1
ATOM 2542 C CA . ASP B 1 157 ? 14.672 -25.062 2.414 1 95.81 157 ASP B CA 1
ATOM 2543 C C . ASP B 1 157 ? 13.258 -25.531 2.084 1 95.81 157 ASP B C 1
ATOM 2545 O O . ASP B 1 157 ? 12.953 -26.719 2.184 1 95.81 157 ASP B O 1
ATOM 2549 N N . LEU B 1 158 ? 12.461 -24.625 1.693 1 96.25 158 LEU B N 1
ATOM 2550 C CA . LEU B 1 158 ? 11.078 -24.953 1.377 1 96.25 158 LEU B CA 1
ATOM 2551 C C . LEU B 1 158 ? 10.945 -25.469 -0.052 1 96.25 158 LEU B C 1
ATOM 2553 O O . LEU B 1 158 ? 9.867 -25.891 -0.469 1 96.25 158 LEU B O 1
ATOM 2557 N N . GLY B 1 159 ? 11.992 -25.328 -0.842 1 96.5 159 GLY B N 1
ATOM 2558 C CA . GLY B 1 159 ? 12 -25.812 -2.213 1 96.5 159 GLY B CA 1
ATOM 2559 C C . GLY B 1 159 ? 11.414 -24.812 -3.199 1 96.5 159 GLY B C 1
ATOM 2560 O O . GLY B 1 159 ? 11.047 -25.188 -4.32 1 96.5 159 GLY B O 1
ATOM 2561 N N . ILE B 1 160 ? 11.211 -23.578 -2.77 1 95.88 160 ILE B N 1
ATOM 2562 C CA . ILE B 1 160 ? 10.609 -22.547 -3.594 1 95.88 160 ILE B CA 1
ATOM 2563 C C . ILE B 1 160 ? 11.656 -21.953 -4.539 1 95.88 160 ILE B C 1
ATOM 2565 O O . ILE B 1 160 ? 11.336 -21.562 -5.66 1 95.88 160 ILE B O 1
ATOM 2569 N N . LEU B 1 161 ? 12.875 -21.859 -3.969 1 93.75 161 LEU B N 1
ATOM 2570 C CA . LEU B 1 161 ? 13.984 -21.391 -4.785 1 93.75 161 LEU B CA 1
ATOM 2571 C C . LEU B 1 161 ? 14.789 -22.578 -5.332 1 93.75 161 LEU B C 1
ATOM 2573 O O . LEU B 1 161 ? 14.82 -23.641 -4.727 1 93.75 161 LEU B O 1
#

Organism: NCBI:txid342944

Nearest PDB structures (foldseek):
  9g6k-assembly1_Li  TM=3.844E-01  e=3.967E-01  Toxoplasma gondii
  5h8j-assembly1_H  TM=4.344E-01  e=2.262E+00  Medicago truncatula
  5i4a-assembly2_C  TM=4.220E-01  e=2.573E+00  Marinitoga piezophila KA3
  5ux0-assembly2_D  TM=3.358E-01  e=3.122E+00  Marinitoga piezophila
  3e9n-assembly2_H  TM=3.939E-01  e=6.769E+00  Corynebacterium glutamicum

Foldseek 3Di:
DKDFQVPDPHGWPDFDFFLLLLVLVQVLLVVLPWAKDDADDDPDDDFRIWTDDDQEIEGEDEGTQDHPPDDDRIGDDLVVLLVSVVVRLVVQVVVCVVPVVGRYAYEYTYEPTDSNVVSCVVCVVVCQVVFHKYWYQYPVSHTDIDTRPVCVVVCVVSRND/DKDFQVPDPHGWPDFDFFLLLLVLVQVLLVVLPWAKDDADDDPDDDFRIWTDDDQEIEGEDEGTQDHPPDDDRIGDDLVVLLVSVVVRLVVQVVVCVVPVVGRYAYEYTYEPTDSNVVSCVVCVVVCQVVFHKYWYAYPVSHTDIDTRPVCVVVCVVSRND

pLDDT: mean 95.45, std 5.44, range [67.44, 98.94]

Solvent-accessible surface area (backbone atoms only — not comparable to full-atom values): 17342 Å² total; per-residue (Å²): 115,74,37,49,34,85,74,40,97,71,53,65,90,66,85,46,27,32,52,59,45,29,51,30,52,46,52,52,42,40,75,44,64,29,53,60,53,83,51,48,55,90,86,61,84,74,65,35,31,39,33,36,46,94,82,32,39,38,44,29,40,62,39,42,53,24,59,81,82,52,61,95,56,45,22,56,34,69,71,52,50,52,50,51,50,22,46,42,52,43,50,48,30,31,50,46,51,75,47,65,89,53,61,61,43,39,30,47,32,34,58,66,34,67,76,54,48,57,59,46,62,43,30,41,62,52,42,31,73,71,56,35,31,36,37,32,33,41,95,86,46,47,75,45,80,47,65,33,75,92,43,46,64,61,36,39,76,56,48,76,94,115,74,37,48,33,88,73,40,97,72,52,64,90,67,86,47,28,31,53,58,44,27,50,31,50,47,53,52,42,40,76,43,64,29,52,60,54,84,51,48,55,89,85,60,84,74,66,34,32,39,32,36,46,93,82,33,39,37,44,29,40,60,40,42,52,22,58,82,82,53,60,95,55,46,22,56,32,70,71,52,51,52,52,50,50,21,46,42,53,44,50,48,31,32,50,46,51,74,47,65,89,53,61,62,43,39,30,48,34,33,56,65,36,66,76,56,48,56,58,44,62,43,31,41,61,50,41,31,73,70,56,35,31,36,36,32,32,40,93,85,47,48,74,47,78,48,63,35,74,90,44,46,65,62,37,40,75,56,48,75,93

Radius of gyration: 20.66 Å; Cα contacts (8 Å, |Δi|>4): 627; chains: 2; bounding box: 46×56×49 Å

Secondary structure (DSSP, 8-state):
--EEGGGSSS--SS--BHHHHHHHHHHHHHHTT-EEPPPP-TT--S-SEEEEETTEEEEEEE--SB-TT--TTEE--HHHHHHHHHHHHHHHHHHHHHTTTSEEEEEEEEE--HHHHH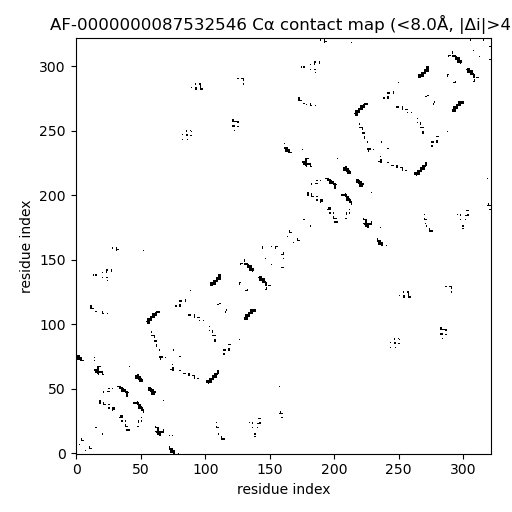HHHTTHHHHHHTTEEEEEE-TTS-EEEE--GGGHHHHHHTT--/--EEGGGSSS--SS--BHHHHHHHHHHHHHHTT-EEPPPP-TT--S-SEEEEETTEEEEEEE--SB-TT--TTEE--HHHHHHHHHHHHHHHHHHHHHTTTSEEEEEEEEE--HHHHHHHHTTHHHHHHTTEEEEEE-TTS-EEEE--GGGHHHHHHTT--